Protein AF-A0A9W9KRI6-F1 (afdb_monomer_lite)

Sequence (224 aa):
MSAACIIPHVDPLADAPLRLEIAKEYDPLVLQFLVNGMREQPIAFAQSQKTVFIHPDLYTSGLPDSIQELHGLCRLHAKATQKRNTSSLRPLLCQKFADLYRQLSHAATFEELLGCSQALILIKAMIILGEDDDQTPYSEAVSYILAGIAGRLWHQAPIQLPQNLSPRHAWILAESVRRTIIMAFLLRSVYSLKTRKYSVRTPFVDALPFDVRTYLWDEGTEQT

Organism: NCBI:txid1506179

Radius of gyration: 20.34 Å; chains: 1; bounding box: 86×34×56 Å

Secondary structure (DSSP, 8-state):
-----------TTS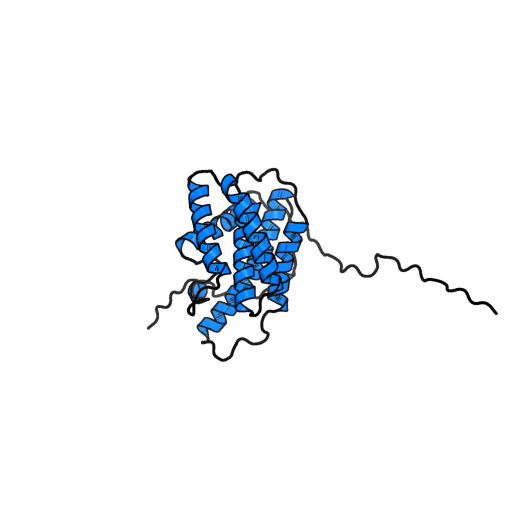-S-----EEE---HHHHHHHHHHHHHHHHHHHHHS--SS--GGGGTT---HHHHHHHHHHHHHHHHHHTT--GGGHHHHHHHHHHHHHHHHT-SSHHHHHHHHHHHHHHHHHHHTSTT-TTPPP-HHHHHHHHHHHHHHHHHS-SS--TTS-HHHHHHHHHHHHHHHHHHHHHHHHHHHHHHS-EEE-HHHHTS---S-GGGGT--S---

Structure (mmCIF, N/CA/C/O backbone):
data_AF-A0A9W9KRI6-F1
#
_entry.id   AF-A0A9W9KRI6-F1
#
loop_
_atom_site.group_PDB
_atom_site.id
_atom_site.type_symbol
_atom_site.label_atom_id
_atom_site.label_alt_id
_atom_site.label_comp_id
_atom_site.label_asym_id
_atom_site.label_entity_id
_atom_site.label_seq_id
_atom_site.pdbx_PDB_ins_code
_atom_site.Cartn_x
_atom_site.Cartn_y
_atom_site.Cartn_z
_atom_site.occupancy
_atom_site.B_iso_or_equiv
_atom_site.auth_seq_id
_atom_site.auth_comp_id
_atom_site.auth_asym_id
_atom_site.auth_atom_id
_atom_site.pdbx_PDB_model_num
ATOM 1 N N . MET A 1 1 ? 56.361 -4.811 34.466 1.00 38.88 1 MET A N 1
ATOM 2 C CA . MET A 1 1 ? 55.271 -3.836 34.253 1.00 38.88 1 MET A CA 1
ATOM 3 C C . MET A 1 1 ? 55.403 -3.237 32.863 1.00 38.88 1 MET A C 1
ATOM 5 O O . MET A 1 1 ? 56.297 -2.435 32.655 1.00 38.88 1 MET A O 1
ATOM 9 N N . SER A 1 2 ? 54.572 -3.671 31.919 1.00 33.47 2 SER A N 1
ATOM 10 C CA . SER A 1 2 ? 53.737 -2.795 31.083 1.00 33.47 2 SER A CA 1
ATOM 11 C C . SER A 1 2 ? 52.896 -3.700 30.184 1.00 33.47 2 SER A C 1
ATOM 13 O O . SER A 1 2 ? 53.431 -4.454 29.375 1.00 33.47 2 SER A O 1
ATOM 15 N N . ALA A 1 3 ? 51.590 -3.688 30.425 1.00 37.56 3 ALA A N 1
ATOM 16 C CA . ALA A 1 3 ? 50.590 -4.349 29.607 1.00 37.56 3 ALA A CA 1
ATOM 17 C C . ALA A 1 3 ? 50.227 -3.419 28.444 1.00 37.56 3 ALA A C 1
ATOM 19 O O . ALA A 1 3 ? 49.953 -2.242 28.669 1.00 37.56 3 ALA A O 1
ATOM 20 N N . ALA A 1 4 ? 50.184 -3.950 27.224 1.00 36.25 4 ALA A N 1
ATOM 21 C CA . ALA A 1 4 ? 49.578 -3.278 26.083 1.00 36.25 4 ALA A CA 1
ATOM 22 C C . ALA A 1 4 ? 48.633 -4.257 25.376 1.00 36.25 4 ALA A C 1
ATOM 24 O O . ALA A 1 4 ? 49.050 -5.185 24.692 1.00 36.25 4 ALA A O 1
ATOM 25 N N . CYS A 1 5 ? 47.354 -4.036 25.679 1.00 28.62 5 CYS A N 1
ATOM 26 C CA . CYS A 1 5 ? 46.123 -4.397 24.986 1.00 28.62 5 CYS A CA 1
ATOM 27 C C . CYS A 1 5 ? 46.272 -5.183 23.668 1.00 28.62 5 CYS A C 1
ATOM 29 O O . CYS A 1 5 ? 46.571 -4.617 22.617 1.00 28.62 5 CYS A O 1
ATOM 31 N N . ILE A 1 6 ? 45.958 -6.478 23.717 1.00 37.69 6 ILE A N 1
ATOM 32 C CA . ILE A 1 6 ? 45.565 -7.246 22.535 1.00 37.69 6 ILE A CA 1
ATOM 33 C C . ILE A 1 6 ? 44.138 -6.804 22.205 1.00 37.69 6 ILE A C 1
ATOM 35 O O . ILE A 1 6 ? 43.201 -7.142 22.925 1.00 37.69 6 ILE A O 1
ATOM 39 N N . ILE A 1 7 ? 43.973 -6.011 21.148 1.00 38.69 7 ILE A N 1
ATOM 40 C CA . ILE A 1 7 ? 42.654 -5.746 20.571 1.00 38.69 7 ILE A CA 1
ATOM 41 C C . ILE A 1 7 ? 42.237 -7.040 19.860 1.00 38.69 7 ILE A C 1
ATOM 43 O O . ILE A 1 7 ? 42.964 -7.478 18.964 1.00 38.69 7 ILE A O 1
ATOM 47 N N . PRO A 1 8 ? 41.122 -7.691 20.233 1.00 35.72 8 PRO A N 1
ATOM 48 C CA . PRO A 1 8 ? 40.647 -8.833 19.476 1.00 35.72 8 PRO A CA 1
ATOM 49 C C . PRO A 1 8 ? 40.218 -8.348 18.089 1.00 35.72 8 PRO A C 1
ATOM 51 O O . PRO A 1 8 ? 39.405 -7.433 17.957 1.00 35.72 8 PRO A O 1
ATOM 54 N N . HIS A 1 9 ? 40.791 -8.961 17.056 1.00 41.09 9 HIS A N 1
ATOM 55 C CA . HIS A 1 9 ? 40.312 -8.846 15.687 1.00 41.09 9 HIS A CA 1
ATOM 56 C C . HIS A 1 9 ? 38.921 -9.487 15.638 1.00 41.09 9 HIS A C 1
ATOM 58 O O . HIS A 1 9 ? 38.789 -10.707 15.577 1.00 41.09 9 HIS A O 1
ATOM 64 N N . VAL A 1 10 ? 37.877 -8.670 15.760 1.00 42.19 10 VAL A N 1
ATOM 65 C CA . VAL A 1 10 ? 36.498 -9.112 15.562 1.00 42.19 10 VAL A CA 1
ATOM 66 C C . VAL A 1 10 ? 36.295 -9.235 14.058 1.00 42.19 10 VAL A C 1
ATOM 68 O O . VAL A 1 10 ? 36.260 -8.229 13.350 1.00 42.19 10 VAL A O 1
ATOM 71 N N . ASP A 1 11 ? 36.199 -10.468 13.567 1.00 39.12 11 ASP A N 1
ATOM 72 C CA . ASP A 1 11 ? 35.770 -10.737 12.198 1.00 39.12 11 ASP A CA 1
ATOM 73 C C . ASP A 1 11 ? 34.395 -10.084 11.956 1.00 39.12 11 ASP A C 1
ATOM 75 O O . ASP A 1 11 ? 33.440 -10.404 12.670 1.00 39.12 11 ASP A O 1
ATOM 79 N N . PRO A 1 12 ? 34.228 -9.201 10.951 1.00 42.66 12 PRO A N 1
ATOM 80 C CA . PRO A 1 12 ? 32.967 -8.484 10.732 1.00 42.66 12 PRO A CA 1
ATOM 81 C C . PRO A 1 12 ? 31.813 -9.359 10.217 1.00 42.66 12 PRO A C 1
ATOM 83 O O . PRO A 1 12 ? 30.763 -8.833 9.857 1.00 42.66 12 PRO A O 1
ATOM 86 N N . LEU A 1 13 ? 32.004 -10.677 10.113 1.00 46.88 13 LEU A N 1
ATOM 87 C CA . LEU A 1 13 ? 31.094 -11.579 9.405 1.00 46.88 13 LEU A CA 1
ATOM 88 C C . LEU A 1 13 ? 30.284 -12.521 10.303 1.00 46.88 13 LEU A C 1
ATOM 90 O O . LEU A 1 13 ? 29.492 -13.299 9.779 1.00 46.88 13 LEU A O 1
ATOM 94 N N . ALA A 1 14 ? 30.447 -12.469 11.625 1.00 41.72 14 ALA A N 1
ATOM 95 C CA . ALA A 1 14 ? 29.880 -13.493 12.505 1.00 41.72 14 ALA A CA 1
ATOM 96 C C . ALA A 1 14 ? 28.421 -13.269 12.946 1.00 41.72 14 ALA A C 1
ATOM 98 O O . ALA A 1 14 ? 27.870 -14.162 13.579 1.00 41.72 14 ALA A O 1
ATOM 99 N N . ASP A 1 15 ? 27.779 -12.139 12.621 1.00 41.97 15 ASP A N 1
ATOM 100 C CA . ASP A 1 15 ? 26.424 -11.863 13.141 1.00 41.97 15 ASP A CA 1
ATOM 101 C C . ASP A 1 15 ? 25.498 -11.106 12.174 1.00 41.97 15 ASP A C 1
ATOM 103 O O . ASP A 1 15 ? 24.527 -10.458 12.568 1.00 41.97 15 ASP A O 1
ATOM 107 N N . ALA A 1 16 ? 25.769 -11.185 10.867 1.00 45.69 16 ALA A N 1
ATOM 108 C CA . ALA A 1 16 ? 24.748 -10.817 9.895 1.00 45.69 16 ALA A CA 1
ATOM 109 C C . ALA A 1 16 ? 23.704 -11.949 9.874 1.00 45.69 16 ALA A C 1
ATOM 111 O O . ALA A 1 16 ? 24.067 -13.076 9.523 1.00 45.69 16 ALA A O 1
ATOM 112 N N . PRO A 1 17 ? 22.426 -11.703 10.229 1.00 46.66 17 PRO A N 1
ATOM 113 C CA . PRO A 1 17 ? 21.406 -12.736 10.135 1.00 46.66 17 PRO A CA 1
ATOM 114 C C . PRO A 1 17 ? 21.415 -13.277 8.708 1.00 46.66 17 PRO A C 1
ATOM 116 O O . PRO A 1 17 ? 21.384 -12.491 7.756 1.00 46.66 17 PRO A O 1
ATOM 119 N N . LEU A 1 18 ? 21.492 -14.604 8.568 1.00 43.66 18 LEU A N 1
ATOM 120 C CA . LEU A 1 18 ? 21.424 -15.286 7.279 1.00 43.66 18 LEU A CA 1
ATOM 121 C C . LEU A 1 18 ? 20.177 -14.785 6.547 1.00 43.66 18 LEU A C 1
ATOM 123 O O . LEU A 1 18 ? 19.052 -15.200 6.838 1.00 43.66 18 LEU A O 1
ATOM 127 N N . ARG A 1 19 ? 20.368 -13.864 5.599 1.00 53.41 19 ARG A N 1
ATOM 128 C CA . ARG A 1 19 ? 19.325 -13.486 4.655 1.00 53.41 19 ARG A CA 1
ATOM 129 C C . ARG A 1 19 ? 19.152 -14.679 3.732 1.00 53.41 19 ARG A C 1
ATOM 131 O O . ARG A 1 19 ? 19.830 -14.797 2.718 1.00 53.41 19 ARG A O 1
ATOM 138 N N . LEU A 1 20 ? 18.286 -15.603 4.135 1.00 54.34 20 LEU A N 1
ATOM 139 C CA . LEU A 1 20 ? 17.818 -16.699 3.297 1.00 54.34 20 LEU A CA 1
ATOM 140 C C . LEU A 1 20 ? 17.003 -16.087 2.157 1.00 54.34 20 LEU A C 1
ATOM 142 O O . LEU A 1 20 ? 15.787 -15.928 2.244 1.00 54.34 20 LEU A O 1
ATOM 146 N N . GLU A 1 21 ? 17.704 -15.672 1.107 1.00 55.78 21 GLU A N 1
ATOM 147 C CA . GLU A 1 21 ? 17.104 -15.139 -0.102 1.00 55.78 21 GLU A CA 1
ATOM 148 C C . GLU A 1 21 ? 16.915 -16.280 -1.097 1.00 55.78 21 GLU A C 1
ATOM 150 O O . GLU A 1 21 ? 17.837 -16.681 -1.803 1.00 55.78 21 GLU A O 1
ATOM 155 N N . ILE A 1 22 ? 15.704 -16.836 -1.146 1.00 60.41 22 ILE A N 1
ATOM 156 C CA . ILE A 1 22 ? 15.357 -17.814 -2.176 1.00 60.41 22 ILE A CA 1
ATOM 157 C C . ILE A 1 22 ? 15.009 -17.028 -3.437 1.00 60.41 22 ILE A C 1
ATOM 159 O O . ILE A 1 22 ? 13.930 -16.430 -3.517 1.00 60.41 22 ILE A O 1
ATOM 163 N N . ALA A 1 23 ? 15.934 -17.012 -4.399 1.00 65.25 23 ALA A N 1
ATOM 164 C CA . ALA A 1 23 ? 15.677 -16.478 -5.726 1.00 65.25 23 ALA A CA 1
ATOM 165 C C . ALA A 1 23 ? 14.612 -17.342 -6.406 1.00 65.25 23 ALA A C 1
ATOM 167 O O . ALA A 1 23 ? 14.784 -18.548 -6.583 1.00 65.25 23 ALA A O 1
ATOM 168 N N . LYS A 1 24 ? 13.488 -16.719 -6.758 1.00 69.25 24 LYS A N 1
ATOM 169 C CA . LYS A 1 24 ? 12.409 -17.379 -7.488 1.00 69.25 24 LYS A CA 1
ATOM 170 C C . LYS A 1 24 ? 12.103 -16.615 -8.765 1.00 69.25 24 LYS A C 1
ATOM 172 O O . LYS A 1 24 ? 11.744 -15.435 -8.714 1.00 69.25 24 LYS A O 1
ATOM 177 N N . GLU A 1 25 ? 12.245 -17.312 -9.882 1.00 73.06 25 GLU A N 1
ATOM 178 C CA . GLU A 1 25 ? 11.774 -16.875 -11.191 1.00 73.06 25 GLU A CA 1
ATOM 179 C C . GLU A 1 25 ? 10.292 -17.226 -11.348 1.00 73.06 25 GLU A C 1
ATOM 181 O O . GLU A 1 25 ? 9.781 -18.163 -10.726 1.00 73.06 25 GLU A O 1
ATOM 186 N N . TYR A 1 26 ? 9.587 -16.437 -12.151 1.00 76.62 26 TYR A N 1
ATOM 187 C CA . TYR A 1 26 ? 8.168 -16.624 -12.428 1.00 76.62 26 TYR A CA 1
ATOM 188 C C . TYR A 1 26 ? 7.935 -16.603 -13.930 1.00 76.62 26 TYR A C 1
ATOM 190 O O . TYR A 1 26 ? 8.614 -15.882 -14.661 1.00 76.62 26 T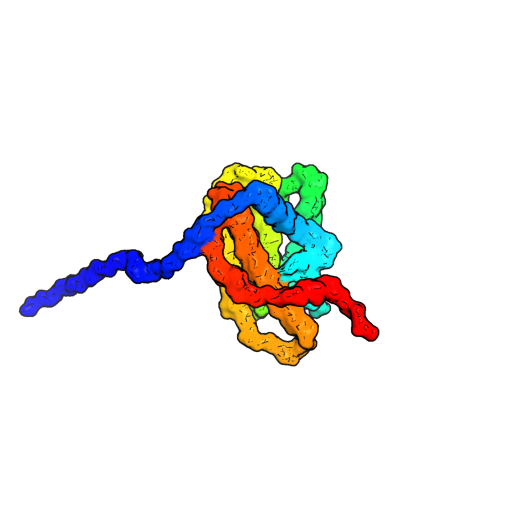YR A O 1
ATOM 198 N N . ASP A 1 27 ? 6.933 -17.366 -14.363 1.00 83.62 27 ASP A N 1
ATOM 199 C CA . ASP A 1 27 ? 6.429 -17.313 -15.729 1.00 83.62 27 ASP A CA 1
ATOM 200 C C . ASP A 1 27 ? 6.077 -15.854 -16.113 1.00 83.62 27 ASP A C 1
ATOM 202 O O . ASP A 1 27 ? 5.472 -15.139 -15.299 1.00 83.62 27 ASP A O 1
ATOM 206 N N . PRO A 1 28 ? 6.437 -15.381 -17.323 1.00 83.06 28 PRO A N 1
ATOM 207 C CA . PRO A 1 28 ? 6.126 -14.028 -17.781 1.00 83.06 28 PRO A CA 1
ATOM 208 C C . PRO A 1 28 ? 4.646 -13.637 -17.661 1.00 83.06 28 PRO A C 1
ATOM 210 O O . PRO A 1 28 ? 4.351 -12.484 -17.343 1.00 83.06 28 PRO A O 1
ATOM 213 N N . LEU A 1 29 ? 3.717 -14.577 -17.861 1.00 87.25 29 LEU A N 1
ATOM 214 C CA . LEU A 1 29 ? 2.277 -14.355 -17.711 1.00 87.25 29 LEU A CA 1
ATOM 215 C C . LEU A 1 29 ? 1.902 -14.098 -16.252 1.00 87.25 29 LEU A C 1
ATOM 217 O O . LEU A 1 29 ? 1.100 -13.210 -15.966 1.00 87.25 29 LEU A O 1
ATOM 221 N N . VAL A 1 30 ? 2.519 -14.825 -15.317 1.00 85.31 30 VAL A N 1
ATOM 222 C CA . VAL A 1 30 ? 2.324 -14.598 -13.878 1.00 85.31 30 VAL A CA 1
ATOM 223 C C . VAL A 1 30 ? 2.872 -13.230 -13.485 1.00 85.31 30 VAL A C 1
ATOM 225 O O . VAL A 1 30 ? 2.210 -12.489 -12.761 1.00 85.31 30 VAL A O 1
ATOM 228 N N . LEU A 1 31 ? 4.046 -12.846 -13.994 1.00 84.94 31 LEU A N 1
ATOM 229 C CA . LEU A 1 31 ? 4.592 -11.512 -13.751 1.00 84.94 31 LEU A CA 1
ATOM 230 C C . LEU A 1 31 ? 3.670 -10.416 -14.300 1.00 84.94 31 LEU A C 1
ATOM 232 O O . LEU A 1 31 ? 3.393 -9.446 -13.596 1.00 84.94 31 LEU A O 1
ATOM 236 N N . GLN A 1 32 ? 3.171 -10.570 -15.526 1.00 88.06 32 GLN A N 1
ATOM 237 C CA . GLN A 1 32 ? 2.250 -9.613 -16.132 1.00 88.06 32 GLN A CA 1
ATOM 238 C C . GLN A 1 32 ? 0.954 -9.492 -15.325 1.00 88.06 32 GLN A C 1
ATOM 240 O O . GLN A 1 32 ? 0.514 -8.377 -15.047 1.00 88.06 32 GLN A O 1
ATOM 245 N N . PHE A 1 33 ? 0.383 -10.619 -14.895 1.00 88.56 33 PHE A N 1
ATOM 246 C CA . PHE A 1 33 ? -0.789 -10.651 -14.025 1.00 88.56 33 PHE A CA 1
ATOM 247 C C . PHE A 1 33 ? -0.548 -9.877 -12.722 1.00 88.56 33 PHE A C 1
ATOM 249 O O . PHE A 1 33 ? -1.346 -9.014 -12.362 1.00 88.56 33 PHE A O 1
ATOM 256 N N . LEU A 1 34 ? 0.583 -10.114 -12.050 1.00 88.88 34 LEU A N 1
ATOM 257 C CA . LEU A 1 34 ? 0.927 -9.421 -10.806 1.00 88.88 34 LEU A CA 1
ATOM 258 C C . LEU A 1 34 ? 1.160 -7.918 -11.014 1.00 88.88 34 LEU A C 1
ATOM 260 O O . LEU A 1 34 ? 0.680 -7.105 -10.225 1.00 88.88 34 LEU A O 1
ATOM 264 N N . VAL A 1 35 ? 1.877 -7.529 -12.073 1.00 90.12 35 VAL A N 1
ATOM 265 C CA . VAL A 1 35 ? 2.105 -6.115 -12.412 1.00 90.12 35 VAL A CA 1
ATOM 266 C C . VAL A 1 35 ? 0.778 -5.409 -12.683 1.00 90.12 35 VAL A C 1
ATOM 268 O O . VAL A 1 35 ? 0.555 -4.318 -12.156 1.00 90.12 35 VAL A O 1
ATOM 271 N N . ASN A 1 36 ? -0.110 -6.025 -13.464 1.00 91.88 36 ASN A N 1
ATOM 272 C CA . ASN A 1 36 ? -1.420 -5.462 -13.779 1.00 91.88 36 ASN A CA 1
ATOM 273 C C . ASN A 1 36 ? -2.286 -5.338 -12.522 1.00 91.88 36 ASN A C 1
ATOM 275 O O . ASN A 1 36 ? -2.777 -4.247 -12.241 1.00 91.88 36 ASN A O 1
ATOM 279 N N . GLY A 1 37 ? -2.361 -6.387 -11.698 1.00 92.31 37 GLY A N 1
ATOM 280 C CA . GLY A 1 37 ? -3.111 -6.348 -10.442 1.00 92.31 37 GLY A CA 1
ATOM 281 C C . GLY A 1 37 ? -2.633 -5.245 -9.491 1.00 92.31 37 GLY A C 1
ATOM 282 O O . GLY A 1 37 ? -3.449 -4.591 -8.842 1.00 92.31 37 GLY A O 1
ATOM 283 N N . MET A 1 38 ? -1.324 -4.967 -9.443 1.00 93.94 38 MET A N 1
ATOM 284 C CA . MET A 1 38 ? -0.774 -3.859 -8.650 1.00 93.94 38 MET A CA 1
ATOM 285 C C . MET A 1 38 ? -1.063 -2.480 -9.259 1.00 93.94 38 MET A C 1
ATOM 287 O O . MET A 1 38 ? -1.317 -1.532 -8.514 1.00 93.94 38 MET A O 1
ATOM 291 N N . ARG A 1 39 ? -1.052 -2.352 -10.593 1.00 93.06 39 ARG A N 1
ATOM 292 C CA . ARG A 1 39 ? -1.413 -1.113 -11.312 1.00 93.06 39 ARG A CA 1
ATOM 293 C C . ARG A 1 39 ? -2.893 -0.763 -11.189 1.00 93.06 39 ARG A C 1
ATOM 295 O O . ARG A 1 39 ? -3.246 0.411 -11.249 1.00 93.06 39 ARG A O 1
ATOM 302 N N . GLU A 1 40 ? -3.750 -1.756 -10.995 1.00 94.38 40 GLU A N 1
ATOM 303 C CA . GLU A 1 40 ? -5.186 -1.553 -10.812 1.00 94.38 40 GLU A CA 1
ATOM 304 C C . GLU A 1 40 ? -5.531 -0.976 -9.433 1.00 94.38 40 GLU A C 1
ATOM 306 O O . GLU A 1 40 ? -6.520 -0.257 -9.318 1.00 94.38 40 GLU A O 1
ATOM 311 N N . GLN A 1 41 ? -4.715 -1.202 -8.394 1.00 96.25 41 GLN A N 1
ATOM 312 C CA . GLN A 1 41 ? -5.059 -0.780 -7.025 1.00 96.25 41 GLN A CA 1
ATOM 313 C C . GLN A 1 41 ? -5.269 0.738 -6.872 1.00 96.25 41 GLN A C 1
ATOM 315 O O . GLN A 1 41 ? -6.281 1.130 -6.287 1.00 96.25 41 GLN A O 1
ATOM 320 N N . PRO A 1 42 ? -4.399 1.624 -7.405 1.00 96.12 42 PRO A N 1
ATOM 321 C CA . PRO A 1 42 ? -4.654 3.063 -7.372 1.00 96.12 42 PRO A CA 1
ATOM 322 C C . PRO A 1 42 ? -5.922 3.464 -8.138 1.00 96.12 42 PRO A C 1
ATOM 324 O O . PRO A 1 42 ? -6.613 4.397 -7.735 1.00 96.12 42 PRO A O 1
ATOM 327 N N . ILE A 1 43 ? -6.249 2.765 -9.230 1.00 95.50 43 ILE A N 1
ATOM 328 C CA . ILE A 1 43 ? -7.440 3.043 -10.046 1.00 95.50 43 ILE A CA 1
ATOM 329 C C . ILE A 1 43 ? -8.705 2.624 -9.291 1.00 95.50 43 ILE A C 1
ATOM 331 O O . ILE A 1 43 ? -9.643 3.414 -9.196 1.00 95.50 43 ILE A O 1
ATOM 335 N N . ALA A 1 44 ? -8.708 1.426 -8.703 1.00 95.31 44 ALA A N 1
ATOM 336 C CA . ALA A 1 44 ? -9.794 0.937 -7.861 1.00 95.31 44 ALA A CA 1
ATOM 337 C C . ALA A 1 44 ? -10.044 1.898 -6.691 1.00 95.31 44 ALA A C 1
ATOM 339 O O . ALA A 1 44 ? -11.167 2.364 -6.494 1.00 95.31 44 ALA A O 1
ATOM 340 N N . PHE A 1 45 ? -8.977 2.313 -5.999 1.00 96.06 45 PHE A N 1
ATOM 341 C CA . PHE A 1 45 ? -9.093 3.257 -4.892 1.00 96.06 45 PHE A CA 1
ATOM 342 C C . PHE A 1 45 ? -9.675 4.608 -5.328 1.00 96.06 45 PHE A C 1
ATOM 344 O O . PHE A 1 45 ? -10.520 5.175 -4.638 1.00 96.06 45 PHE A O 1
ATOM 351 N N . ALA A 1 46 ? -9.279 5.116 -6.500 1.00 95.81 46 ALA A N 1
ATOM 352 C CA . ALA A 1 46 ? -9.825 6.355 -7.050 1.00 95.81 46 ALA A CA 1
ATOM 353 C C . ALA A 1 46 ? -11.348 6.299 -7.265 1.00 95.81 46 ALA A C 1
ATOM 355 O O . ALA A 1 46 ? -12.017 7.325 -7.126 1.00 95.81 46 ALA A O 1
ATOM 356 N N . GLN A 1 47 ? -11.878 5.128 -7.625 1.00 93.88 47 GLN A N 1
ATOM 357 C CA . GLN A 1 47 ? -13.281 4.929 -7.991 1.00 93.88 47 GLN A CA 1
ATOM 358 C C . GLN A 1 47 ? -14.173 4.644 -6.784 1.00 93.88 47 GLN A C 1
ATOM 360 O O . GLN A 1 47 ? -15.253 5.219 -6.688 1.00 93.88 47 GLN A O 1
ATOM 365 N N . SER A 1 48 ? -13.730 3.775 -5.875 1.00 91.44 48 SER A N 1
ATOM 366 C CA . SER A 1 48 ? -14.581 3.217 -4.817 1.00 91.44 48 SER A CA 1
ATOM 367 C C . SER A 1 48 ? -14.050 3.432 -3.402 1.00 91.44 48 SER A C 1
ATOM 369 O O . SER A 1 48 ? -14.685 2.979 -2.456 1.00 91.44 48 SER A O 1
ATOM 371 N N . GLN A 1 49 ? -12.882 4.069 -3.237 1.00 91.25 49 GLN A N 1
ATOM 372 C CA . GLN A 1 49 ? -12.160 4.137 -1.954 1.00 91.25 49 GLN A CA 1
ATOM 373 C C . GLN A 1 49 ? -11.916 2.752 -1.321 1.00 91.25 49 GLN A C 1
ATOM 375 O O . GLN A 1 49 ? -11.647 2.637 -0.127 1.00 91.25 49 GLN A O 1
ATOM 380 N N . LYS A 1 50 ? -11.964 1.692 -2.136 1.00 92.75 50 LYS A N 1
ATOM 381 C CA . LYS A 1 50 ? -11.737 0.307 -1.734 1.00 92.75 50 LYS A CA 1
ATOM 382 C C . LYS A 1 50 ? -10.617 -0.295 -2.574 1.00 92.75 50 LYS A C 1
ATOM 384 O O . LYS A 1 50 ? -10.540 -0.087 -3.784 1.00 92.75 50 LYS A O 1
ATOM 389 N N . THR A 1 51 ? -9.758 -1.069 -1.925 1.00 94.88 51 THR A N 1
ATOM 390 C CA . THR A 1 51 ? -8.763 -1.930 -2.577 1.00 94.88 51 THR A CA 1
ATOM 391 C C . THR A 1 51 ? -8.785 -3.315 -1.939 1.00 94.88 51 THR A C 1
ATOM 393 O O . THR A 1 51 ? -9.578 -3.598 -1.037 1.00 94.88 51 THR A O 1
ATOM 396 N N . VAL A 1 52 ? -7.869 -4.190 -2.357 1.00 92.75 52 VAL A N 1
ATOM 397 C CA . VAL A 1 52 ? -7.679 -5.487 -1.691 1.00 92.75 52 VAL A CA 1
ATOM 398 C C . VAL A 1 52 ? -7.098 -5.369 -0.277 1.00 92.75 52 VAL A C 1
ATOM 400 O O . VAL A 1 52 ? -7.002 -6.391 0.393 1.00 92.75 52 VAL A O 1
ATOM 403 N N . PHE A 1 53 ? -6.692 -4.172 0.169 1.00 94.88 53 PHE A N 1
ATOM 404 C CA . PHE A 1 53 ? -6.063 -3.929 1.477 1.00 94.88 53 PHE A CA 1
ATOM 405 C C . PHE A 1 53 ? -6.519 -2.645 2.193 1.00 94.88 53 PHE A C 1
ATOM 407 O O . PHE A 1 53 ? -6.078 -2.388 3.312 1.00 94.88 53 PHE A O 1
ATOM 414 N N . ILE A 1 54 ? -7.401 -1.858 1.572 1.00 94.94 54 ILE A N 1
ATOM 415 C CA . ILE A 1 54 ? -8.067 -0.688 2.153 1.00 94.94 54 ILE A CA 1
ATOM 416 C C . ILE A 1 54 ? -9.573 -0.941 2.081 1.00 94.94 54 ILE A C 1
ATOM 418 O O . ILE A 1 54 ? -10.120 -1.082 0.984 1.00 94.94 54 ILE A O 1
ATOM 422 N N . HIS A 1 55 ? -10.226 -1.028 3.239 1.00 93.25 55 HIS A N 1
ATOM 423 C CA . HIS A 1 55 ? -11.669 -1.242 3.345 1.00 93.25 55 HIS A CA 1
ATOM 424 C C . HIS A 1 55 ? -12.395 0.095 3.580 1.00 93.25 55 HIS A C 1
ATOM 426 O O . HIS A 1 55 ? -11.921 0.876 4.406 1.00 93.25 55 HIS A O 1
ATOM 432 N N . PRO A 1 56 ? -13.545 0.368 2.934 1.00 89.12 56 PRO A N 1
ATOM 433 C CA . PRO A 1 56 ? -14.283 1.622 3.129 1.00 89.12 56 PRO A CA 1
ATOM 434 C C . PRO A 1 56 ? -14.745 1.808 4.583 1.00 89.12 56 PRO A C 1
ATOM 436 O O . PRO A 1 56 ? -14.588 2.885 5.152 1.00 89.12 56 PRO A O 1
ATOM 439 N N . ASP A 1 57 ? -15.208 0.733 5.227 1.00 89.75 57 ASP A N 1
ATOM 440 C CA . ASP A 1 57 ? -15.655 0.772 6.629 1.00 89.75 57 ASP A CA 1
ATOM 441 C C . ASP A 1 57 ? -14.498 0.876 7.650 1.00 89.75 57 ASP A C 1
ATOM 443 O O . ASP A 1 57 ? -14.740 0.899 8.854 1.00 89.75 57 ASP A O 1
ATOM 447 N N . LEU A 1 58 ? -13.229 0.912 7.216 1.00 88.38 58 LEU A N 1
ATOM 448 C CA . LEU A 1 58 ? -12.095 1.075 8.137 1.00 88.38 58 LEU A CA 1
ATOM 449 C C . LEU A 1 58 ? -12.096 2.463 8.797 1.00 88.38 58 LEU A C 1
ATOM 451 O O . LEU A 1 58 ? -11.649 2.608 9.931 1.00 88.38 58 LEU A O 1
ATOM 455 N N . TYR A 1 59 ? -12.608 3.472 8.088 1.00 82.31 59 TYR A N 1
ATOM 456 C CA . TYR A 1 59 ? -12.536 4.881 8.472 1.00 82.31 59 TYR A CA 1
ATOM 457 C C . TYR A 1 59 ? -13.925 5.520 8.602 1.00 82.31 59 TYR A C 1
ATOM 459 O O . TYR A 1 59 ? -14.154 6.642 8.151 1.00 82.31 59 TYR A O 1
ATOM 467 N N . THR A 1 60 ? -14.867 4.808 9.228 1.00 74.31 60 THR A N 1
ATOM 468 C CA . THR A 1 60 ? -16.253 5.274 9.438 1.00 74.31 60 THR A CA 1
ATOM 469 C C . THR A 1 60 ? -16.344 6.550 10.276 1.00 74.31 60 THR A C 1
ATOM 471 O O . THR A 1 60 ? -17.251 7.353 10.071 1.00 74.31 60 THR A O 1
ATOM 474 N N . SER A 1 61 ? -15.384 6.784 11.173 1.00 72.25 61 SER A N 1
ATOM 475 C CA . SER A 1 61 ? -15.258 8.015 11.968 1.00 72.25 61 SER A CA 1
ATOM 476 C C . SER A 1 61 ? -14.591 9.181 11.223 1.00 72.25 61 SER A C 1
ATOM 478 O O . SER A 1 61 ? -14.462 10.264 11.790 1.00 72.25 61 SER A O 1
ATOM 480 N N . GLY A 1 62 ? -14.159 8.970 9.976 1.00 75.44 62 GLY A N 1
ATOM 481 C CA . GLY A 1 62 ? -13.437 9.939 9.152 1.00 75.44 62 GLY A CA 1
ATOM 482 C C . GLY A 1 62 ? -12.116 9.378 8.624 1.00 75.44 62 GLY A C 1
ATOM 483 O O . GLY A 1 62 ? -11.377 8.709 9.347 1.00 75.44 62 GLY A O 1
ATOM 484 N N . LEU A 1 63 ? -11.813 9.657 7.352 1.00 77.06 63 LEU A N 1
ATOM 485 C CA . LEU A 1 63 ? -10.556 9.252 6.716 1.00 77.06 63 LEU A CA 1
ATOM 486 C C . LEU A 1 63 ? -9.378 10.039 7.314 1.00 77.06 63 LEU A C 1
ATOM 488 O O . LEU A 1 63 ? -9.466 11.267 7.364 1.00 77.06 63 LEU A O 1
ATOM 492 N N . PRO A 1 64 ? -8.254 9.385 7.662 1.00 84.62 64 PRO A N 1
ATOM 493 C CA . PRO A 1 64 ? -7.007 10.077 7.963 1.00 84.62 64 PRO A CA 1
ATOM 494 C C . PRO A 1 64 ? -6.582 10.970 6.795 1.00 84.62 64 PRO A C 1
ATOM 496 O O . PRO A 1 64 ? -6.773 10.595 5.634 1.00 84.62 64 PRO A O 1
ATOM 499 N N . ASP A 1 65 ? -5.941 12.102 7.086 1.00 86.44 65 ASP A N 1
ATOM 500 C CA . ASP A 1 65 ? -5.490 13.064 6.067 1.00 86.44 65 ASP A CA 1
ATOM 501 C C . ASP A 1 65 ? -4.651 12.395 4.967 1.00 86.44 65 ASP A C 1
ATOM 503 O O . ASP A 1 65 ? -4.844 12.650 3.778 1.00 86.44 65 ASP A O 1
ATOM 507 N N . SER A 1 66 ? -3.791 11.443 5.346 1.00 88.69 66 SER A N 1
ATOM 508 C CA . SER A 1 66 ? -2.974 10.660 4.413 1.00 88.69 66 SER A CA 1
ATOM 509 C C . SER A 1 66 ? -3.803 9.875 3.391 1.00 88.69 66 SER A C 1
ATOM 511 O O . SER A 1 66 ? -3.417 9.785 2.225 1.00 88.69 66 SER A O 1
ATOM 513 N N . ILE A 1 67 ? -4.961 9.345 3.793 1.00 92.88 67 ILE A N 1
ATOM 514 C CA . ILE A 1 67 ? -5.880 8.594 2.930 1.00 92.88 67 ILE A CA 1
ATOM 515 C C . ILE A 1 67 ? -6.735 9.541 2.077 1.00 92.88 67 ILE A C 1
ATOM 517 O O . ILE A 1 67 ? -6.994 9.248 0.906 1.00 92.88 67 ILE A O 1
ATOM 521 N N . GLN A 1 68 ? -7.126 10.700 2.614 1.00 90.31 68 GLN A N 1
ATOM 522 C CA . GLN A 1 68 ? -7.847 11.722 1.848 1.00 90.31 68 GLN A CA 1
ATOM 523 C C . GLN A 1 68 ? -6.983 12.287 0.711 1.00 90.31 68 GLN A C 1
ATOM 525 O O . GLN A 1 68 ? -7.407 12.310 -0.448 1.00 90.31 68 GLN A O 1
ATOM 530 N N . GLU A 1 69 ? -5.746 12.689 1.017 1.00 90.75 69 GLU A N 1
ATOM 531 C CA . GLU A 1 69 ? -4.791 13.183 0.019 1.00 90.75 69 GLU A CA 1
ATOM 532 C C . GLU A 1 69 ? -4.478 12.113 -1.034 1.00 90.75 69 GLU A C 1
ATOM 534 O O . GLU A 1 69 ? -4.448 12.397 -2.238 1.00 90.75 69 GLU A O 1
ATOM 539 N N . LEU A 1 70 ? -4.301 10.865 -0.590 1.00 94.88 70 LEU A N 1
ATOM 540 C CA . LEU A 1 70 ? -4.098 9.717 -1.466 1.00 94.88 70 LEU A CA 1
ATOM 541 C C . LEU A 1 70 ? -5.244 9.552 -2.466 1.00 94.88 70 LEU A C 1
ATOM 543 O O . LEU A 1 70 ? -4.979 9.324 -3.647 1.00 94.88 70 LEU A O 1
ATOM 547 N N . HIS A 1 71 ? -6.503 9.689 -2.037 1.00 94.69 71 HIS A N 1
ATOM 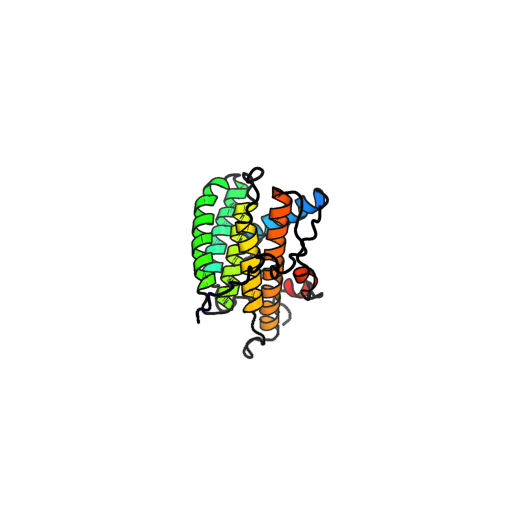548 C CA . HIS A 1 71 ? -7.656 9.552 -2.933 1.00 94.69 71 HIS A CA 1
ATOM 549 C C . HIS A 1 71 ? -7.594 10.563 -4.084 1.00 94.69 71 HIS A C 1
ATOM 551 O O . HIS A 1 71 ? -7.791 10.200 -5.248 1.00 94.69 71 HIS A O 1
ATOM 557 N N . GLY A 1 72 ? -7.223 11.812 -3.788 1.00 94.44 72 GLY A N 1
ATOM 558 C CA . GLY A 1 72 ? -6.988 12.848 -4.796 1.00 94.44 72 GLY A CA 1
ATOM 559 C C . GLY A 1 72 ? -5.880 12.478 -5.789 1.00 94.44 72 GLY A C 1
ATOM 560 O O . GLY A 1 72 ? -6.080 12.579 -7.005 1.00 94.44 72 GLY A O 1
ATOM 561 N N . LEU A 1 73 ? -4.739 11.987 -5.294 1.00 95.69 73 LEU A N 1
ATOM 562 C CA . LEU A 1 73 ? -3.617 11.541 -6.131 1.00 95.69 73 LEU A CA 1
ATOM 563 C C . LEU A 1 73 ? -3.995 10.352 -7.019 1.00 95.69 73 LEU A C 1
ATOM 565 O O . LEU A 1 73 ? -3.694 10.359 -8.212 1.00 95.69 73 LEU A O 1
ATOM 569 N N . CYS A 1 74 ? -4.709 9.368 -6.476 1.00 96.56 74 CYS A N 1
ATOM 570 C CA . CYS A 1 74 ? -5.209 8.216 -7.219 1.00 96.56 74 CYS A CA 1
ATOM 571 C C . CYS A 1 74 ? -6.168 8.637 -8.345 1.00 96.56 74 CYS A C 1
ATOM 573 O O . CYS A 1 74 ? -6.070 8.126 -9.461 1.00 96.56 74 CYS A O 1
ATOM 575 N N . ARG A 1 75 ? -7.044 9.625 -8.112 1.00 95.75 75 ARG A N 1
ATOM 576 C CA . ARG A 1 75 ? -7.919 10.185 -9.161 1.00 95.75 75 ARG A CA 1
ATOM 577 C C . ARG A 1 75 ? -7.141 10.908 -10.255 1.00 95.75 75 ARG A C 1
ATOM 579 O O . ARG A 1 75 ? -7.493 10.783 -11.430 1.00 95.75 75 ARG A O 1
ATOM 586 N N . LEU A 1 76 ? -6.108 11.670 -9.895 1.00 94.50 76 LEU A N 1
ATOM 587 C CA . LEU A 1 76 ? -5.221 12.308 -10.873 1.00 94.50 76 LEU A CA 1
ATOM 588 C C . LEU A 1 76 ? -4.476 11.256 -11.699 1.00 94.50 76 LEU A C 1
ATOM 590 O O . LEU A 1 76 ? -4.454 11.357 -12.924 1.00 94.50 76 LEU A O 1
ATOM 594 N N . HIS A 1 77 ? -3.945 10.223 -11.045 1.00 93.94 77 HIS A N 1
ATOM 595 C CA . HIS A 1 77 ? -3.266 9.112 -11.700 1.00 93.94 77 HIS A CA 1
ATOM 596 C C . HIS A 1 77 ? -4.187 8.371 -12.671 1.00 93.94 77 HIS A C 1
ATOM 598 O O . HIS A 1 77 ? -3.840 8.244 -13.839 1.00 93.94 77 HIS A O 1
ATOM 604 N N . ALA A 1 78 ? -5.395 7.986 -12.249 1.00 93.19 78 ALA A N 1
ATOM 605 C CA . ALA A 1 78 ? -6.362 7.311 -13.116 1.00 93.19 78 ALA A CA 1
ATOM 606 C C . ALA A 1 78 ? -6.675 8.124 -14.389 1.00 93.19 78 ALA A C 1
ATOM 608 O O . ALA A 1 78 ? -6.706 7.575 -15.491 1.00 93.19 78 ALA A O 1
ATOM 609 N N . LYS A 1 79 ? -6.834 9.450 -14.262 1.00 92.12 79 LYS A N 1
ATOM 610 C CA . LYS A 1 79 ? -7.021 10.353 -15.413 1.00 92.12 79 LYS A CA 1
ATOM 611 C C . LYS A 1 79 ? -5.775 10.447 -16.299 1.00 92.12 79 LYS A C 1
ATOM 613 O O . LYS A 1 79 ? -5.904 10.531 -17.518 1.00 92.12 79 LYS A O 1
ATOM 618 N N . ALA A 1 80 ? -4.583 10.476 -15.708 1.00 89.00 80 ALA A N 1
ATOM 619 C CA . ALA A 1 80 ? -3.326 10.547 -16.448 1.00 89.00 80 ALA A CA 1
ATOM 620 C C . ALA A 1 80 ? -3.045 9.255 -17.228 1.00 89.00 80 ALA A C 1
ATOM 622 O O . ALA A 1 80 ? -2.633 9.340 -18.382 1.00 89.00 80 ALA A O 1
ATOM 623 N N . THR A 1 81 ? -3.346 8.089 -16.650 1.00 86.94 81 THR A N 1
ATOM 624 C CA . THR A 1 81 ? -3.247 6.780 -17.314 1.00 86.94 81 THR A CA 1
ATOM 625 C C . THR A 1 81 ? -4.186 6.701 -18.518 1.00 86.94 81 THR A C 1
ATOM 627 O O . THR A 1 81 ? -3.760 6.330 -19.606 1.00 86.94 81 THR A O 1
ATOM 630 N N . GLN A 1 82 ? -5.435 7.171 -18.391 1.00 85.38 82 GLN A N 1
ATOM 631 C CA . GLN A 1 82 ? -6.367 7.258 -19.529 1.00 85.38 82 GLN A CA 1
ATOM 632 C C . GLN A 1 82 ? -5.840 8.139 -20.674 1.00 85.38 82 GLN A C 1
ATOM 634 O O . GLN A 1 82 ? -6.112 7.872 -21.841 1.00 85.38 82 GLN A O 1
ATOM 639 N N . LYS A 1 83 ? -5.084 9.191 -20.343 1.00 83.44 83 LYS A N 1
ATOM 640 C CA . LYS A 1 83 ? -4.496 10.133 -21.307 1.00 83.44 83 LYS A CA 1
ATOM 641 C C . LYS A 1 83 ? -3.071 9.769 -21.744 1.00 83.44 83 LYS A C 1
ATOM 643 O O . LYS A 1 83 ? -2.489 10.543 -22.499 1.00 83.44 83 LYS A O 1
ATOM 648 N N . ARG A 1 84 ? -2.503 8.650 -21.267 1.00 79.62 84 ARG A N 1
ATOM 649 C CA . ARG A 1 84 ? -1.094 8.247 -21.471 1.00 79.62 84 ARG A CA 1
ATOM 650 C C . ARG A 1 84 ? -0.086 9.362 -21.146 1.00 79.62 84 ARG A C 1
ATOM 652 O O . ARG A 1 84 ? 0.861 9.598 -21.887 1.00 79.62 84 ARG A O 1
ATOM 659 N N . ASN A 1 85 ? -0.319 10.092 -20.052 1.00 77.12 85 ASN A N 1
ATOM 660 C CA . ASN A 1 85 ? 0.532 11.206 -19.607 1.00 77.12 85 ASN A CA 1
ATOM 661 C C . ASN A 1 85 ? 0.919 11.070 -18.123 1.00 77.12 85 ASN A C 1
ATOM 663 O O . ASN A 1 85 ? 0.785 12.003 -17.325 1.00 77.12 85 ASN A O 1
ATOM 667 N N . THR A 1 86 ? 1.347 9.872 -17.721 1.00 72.56 86 THR A N 1
ATOM 668 C CA . THR A 1 86 ? 1.691 9.561 -16.324 1.00 72.56 86 THR A CA 1
ATOM 669 C C . THR A 1 86 ? 3.000 10.204 -15.865 1.00 72.56 86 THR A C 1
ATOM 671 O O . THR A 1 86 ? 3.148 10.478 -14.673 1.00 72.56 86 THR A O 1
ATOM 674 N N . SER A 1 87 ? 3.922 10.499 -16.788 1.00 71.00 87 SER A N 1
ATOM 675 C CA . SER A 1 87 ? 5.221 11.130 -16.503 1.00 71.00 87 SER A CA 1
ATOM 676 C C . SER A 1 87 ? 5.087 12.476 -15.784 1.00 71.00 87 SER A C 1
ATOM 678 O O . SER A 1 87 ? 5.847 12.762 -14.857 1.00 71.00 87 SER A O 1
ATOM 680 N N . SER A 1 88 ? 4.065 13.261 -16.134 1.00 81.88 88 SER A N 1
ATOM 681 C CA . SER A 1 88 ? 3.792 14.574 -15.535 1.00 81.88 88 SER A CA 1
ATOM 682 C C . SER A 1 88 ? 3.500 14.536 -14.027 1.00 81.88 88 SER A C 1
ATOM 684 O O . SER A 1 88 ? 3.749 15.517 -13.327 1.00 81.88 88 SER A O 1
ATOM 686 N N . LEU A 1 89 ? 3.015 13.406 -13.498 1.00 89.81 89 LEU A N 1
ATOM 687 C CA . LEU A 1 89 ? 2.656 13.263 -12.082 1.00 89.81 89 LEU A CA 1
ATOM 688 C C . LEU A 1 89 ? 3.813 12.795 -11.198 1.00 89.81 89 LEU A C 1
ATOM 690 O O . LEU A 1 89 ? 3.734 12.912 -9.975 1.00 89.81 89 LEU A O 1
ATOM 694 N N . ARG A 1 90 ? 4.893 12.269 -11.784 1.00 90.00 90 ARG A N 1
ATOM 695 C CA . ARG A 1 90 ? 5.984 11.645 -11.023 1.00 90.00 90 ARG A CA 1
ATOM 696 C C . ARG A 1 90 ? 6.628 12.586 -9.992 1.00 90.00 90 ARG A C 1
ATOM 698 O O . ARG A 1 90 ? 6.797 12.136 -8.860 1.00 90.00 90 ARG A O 1
ATOM 705 N N . PRO A 1 91 ? 6.939 13.866 -10.292 1.00 92.25 91 PRO A N 1
ATOM 706 C CA . PRO A 1 91 ? 7.516 14.776 -9.297 1.00 92.25 91 PRO A CA 1
ATOM 707 C C . PRO A 1 91 ? 6.599 14.987 -8.086 1.00 92.25 91 PRO A C 1
ATOM 709 O O . PRO A 1 91 ? 7.057 14.912 -6.947 1.00 92.25 91 PRO A O 1
ATOM 712 N N . LEU A 1 92 ? 5.296 15.160 -8.334 1.00 94.19 92 LEU A N 1
ATOM 713 C CA . LEU A 1 92 ? 4.284 15.322 -7.289 1.00 94.19 92 LEU A CA 1
ATOM 714 C C . LEU A 1 92 ? 4.182 14.070 -6.409 1.00 94.19 92 LEU A C 1
ATOM 716 O O . LEU A 1 92 ? 4.163 14.172 -5.184 1.00 94.19 92 LEU A O 1
ATOM 720 N N . LEU A 1 93 ? 4.158 12.885 -7.026 1.00 95.00 93 LEU A N 1
ATOM 721 C CA . LEU A 1 93 ? 4.121 11.610 -6.307 1.00 95.00 93 LEU A CA 1
ATOM 722 C C . LEU A 1 93 ? 5.376 11.407 -5.450 1.00 95.00 93 LEU A C 1
ATOM 724 O O . LEU A 1 93 ? 5.263 10.994 -4.300 1.00 95.00 93 LEU A O 1
ATOM 728 N N . CYS A 1 94 ? 6.564 11.722 -5.973 1.00 94.69 94 CYS A N 1
ATOM 729 C CA . CYS A 1 94 ? 7.817 11.631 -5.223 1.00 94.69 94 CYS A CA 1
ATOM 730 C C . CYS A 1 94 ? 7.844 12.583 -4.021 1.00 94.69 94 CYS A C 1
ATOM 732 O O . CYS A 1 94 ? 8.258 12.174 -2.936 1.00 94.69 94 CYS A O 1
ATOM 734 N N . GLN A 1 95 ? 7.385 13.825 -4.198 1.00 95.81 95 GLN A N 1
ATOM 735 C CA . GLN A 1 95 ? 7.276 14.793 -3.107 1.00 95.81 95 GLN A CA 1
ATOM 736 C C . GLN A 1 95 ? 6.333 14.275 -2.016 1.00 95.81 95 GLN A C 1
ATOM 738 O O . GLN A 1 95 ? 6.730 14.159 -0.859 1.00 95.81 95 GLN A O 1
ATOM 743 N N . LYS A 1 96 ? 5.117 13.870 -2.398 1.00 96.31 96 LYS A N 1
ATOM 744 C CA . LYS A 1 96 ? 4.120 13.360 -1.450 1.00 96.31 96 LYS A CA 1
ATOM 745 C C . LYS A 1 96 ? 4.556 12.074 -0.761 1.00 96.31 96 LYS A C 1
ATOM 747 O O . LYS A 1 96 ? 4.309 11.909 0.429 1.00 96.31 96 LYS A O 1
ATOM 752 N N . PHE A 1 97 ? 5.268 11.199 -1.466 1.00 96.31 97 PHE A N 1
ATOM 753 C CA . PHE A 1 97 ? 5.891 10.027 -0.862 1.00 96.31 97 PHE A CA 1
ATOM 754 C C . PHE A 1 97 ? 6.864 10.418 0.256 1.00 96.31 97 PHE A C 1
ATOM 756 O O . PHE A 1 97 ? 6.812 9.836 1.334 1.00 96.31 97 PHE A O 1
ATOM 763 N N . ALA A 1 98 ? 7.747 11.392 0.018 1.00 95.88 98 ALA A N 1
ATOM 764 C CA . ALA A 1 98 ? 8.725 11.826 1.014 1.00 95.88 98 ALA A CA 1
ATOM 765 C C . ALA A 1 98 ? 8.053 12.428 2.258 1.00 95.88 98 ALA A C 1
ATOM 767 O O . ALA A 1 98 ? 8.462 12.120 3.378 1.00 95.88 98 ALA A O 1
ATOM 768 N N . ASP A 1 99 ? 7.007 13.233 2.070 1.00 95.12 99 ASP A N 1
ATOM 769 C CA . ASP A 1 99 ? 6.258 13.844 3.169 1.00 95.12 99 ASP A CA 1
ATOM 770 C C . ASP A 1 99 ? 5.538 12.785 4.016 1.00 95.12 99 ASP A C 1
ATOM 772 O O . ASP A 1 99 ? 5.732 12.730 5.232 1.00 95.12 99 ASP A O 1
ATOM 776 N N . LEU A 1 100 ? 4.802 11.868 3.379 1.00 94.94 100 LEU A N 1
ATOM 777 C CA . LEU A 1 100 ? 4.121 10.763 4.064 1.00 94.94 100 LEU A CA 1
ATOM 778 C C . LEU A 1 100 ? 5.101 9.804 4.747 1.00 94.94 100 LEU A C 1
ATOM 780 O O . LEU A 1 100 ? 4.804 9.257 5.805 1.00 94.94 100 LEU A O 1
ATOM 784 N N . TYR A 1 101 ? 6.288 9.596 4.176 1.00 95.00 101 TYR A N 1
ATOM 785 C CA . TYR A 1 101 ? 7.297 8.723 4.774 1.00 95.00 101 TYR A CA 1
ATOM 786 C C . TYR A 1 101 ? 7.894 9.329 6.051 1.00 95.00 101 TYR A C 1
ATOM 788 O O . TYR A 1 101 ? 8.168 8.612 7.018 1.00 95.00 101 TYR A O 1
ATOM 796 N N . ARG A 1 102 ? 8.038 10.662 6.100 1.00 93.75 102 ARG A N 1
ATOM 797 C CA . ARG A 1 102 ? 8.362 11.372 7.346 1.00 93.75 102 ARG A CA 1
ATOM 798 C C . ARG A 1 102 ? 7.222 11.242 8.353 1.00 93.75 102 ARG A C 1
ATOM 800 O O . ARG A 1 102 ? 7.487 10.884 9.495 1.00 93.75 102 ARG A O 1
ATOM 807 N N . GLN A 1 103 ? 5.974 11.452 7.929 1.00 92.38 103 GLN A N 1
ATOM 808 C CA . GLN A 1 103 ? 4.800 11.306 8.800 1.00 92.38 103 GLN A CA 1
ATOM 809 C C . GLN A 1 103 ? 4.688 9.899 9.397 1.00 92.38 103 GLN A C 1
ATOM 811 O O . GLN A 1 103 ? 4.493 9.773 10.598 1.00 92.38 103 GLN A O 1
ATOM 816 N N . LEU A 1 104 ? 4.925 8.844 8.610 1.00 93.44 104 LEU A N 1
ATOM 817 C CA . LEU A 1 104 ? 4.947 7.456 9.088 1.00 93.44 104 LEU A CA 1
ATOM 818 C C . LEU A 1 104 ? 5.895 7.266 10.285 1.00 93.44 104 LEU A C 1
ATOM 820 O O . LEU A 1 104 ? 5.592 6.525 11.221 1.00 93.44 104 LEU A O 1
ATOM 824 N N . SER A 1 105 ? 7.048 7.940 10.266 1.00 90.19 105 SER A N 1
ATOM 825 C CA . SER A 1 105 ? 8.042 7.857 11.343 1.00 90.19 105 SER A CA 1
ATOM 826 C C . SER A 1 105 ? 7.560 8.507 12.645 1.00 90.19 105 SER A C 1
ATOM 828 O O . SER A 1 105 ? 8.013 8.103 13.715 1.00 90.19 105 SER A O 1
ATOM 830 N N . HIS A 1 106 ? 6.622 9.452 12.549 1.00 90.44 106 HIS A N 1
ATOM 831 C CA . HIS A 1 106 ? 6.065 10.242 13.648 1.00 90.44 106 HIS A CA 1
ATOM 832 C C . HIS A 1 106 ? 4.577 9.966 13.915 1.00 90.44 106 HIS A C 1
ATOM 834 O O . HIS A 1 106 ? 3.954 10.741 14.636 1.00 90.44 106 HIS A O 1
ATOM 840 N N . ALA A 1 107 ? 4.008 8.897 13.347 1.00 91.31 107 ALA A N 1
ATOM 841 C CA . ALA A 1 107 ? 2.608 8.538 13.552 1.00 91.31 107 ALA A CA 1
ATOM 842 C C . ALA A 1 107 ? 2.306 8.406 15.055 1.00 91.31 107 ALA A C 1
ATOM 844 O O . ALA A 1 107 ? 2.984 7.652 15.761 1.00 91.31 107 ALA A O 1
ATOM 845 N N . ALA A 1 108 ? 1.317 9.161 15.535 1.00 88.25 108 ALA A N 1
ATOM 846 C CA . ALA A 1 108 ? 0.939 9.217 16.943 1.00 88.25 108 ALA A CA 1
ATOM 847 C C . ALA A 1 108 ? -0.018 8.079 17.314 1.00 88.25 108 ALA A C 1
ATOM 849 O O . ALA A 1 108 ? -0.023 7.617 18.455 1.00 88.25 108 ALA A O 1
ATOM 850 N N . THR A 1 109 ? -0.806 7.614 16.344 1.00 89.56 109 THR A N 1
ATOM 851 C CA . THR A 1 109 ? -1.765 6.515 16.504 1.00 89.56 109 THR A CA 1
ATOM 852 C C . THR A 1 109 ? -1.467 5.361 15.551 1.00 89.56 109 THR A C 1
ATOM 854 O O . THR A 1 109 ? -0.763 5.502 14.544 1.00 89.56 109 THR A O 1
ATOM 857 N N . PHE A 1 110 ? -2.008 4.183 15.865 1.00 90.25 110 PHE A N 1
ATOM 858 C CA . PHE A 1 110 ? -1.870 3.023 14.991 1.00 90.25 110 PHE A CA 1
ATOM 859 C C . PHE A 1 110 ? -2.677 3.194 13.694 1.00 90.25 110 PHE A C 1
ATOM 861 O O . PHE A 1 110 ? -2.244 2.767 12.626 1.00 90.25 110 PHE A O 1
ATOM 868 N N . GLU A 1 111 ? -3.815 3.876 13.760 1.00 89.31 111 GLU A N 1
ATOM 869 C CA . GLU A 1 111 ? -4.652 4.229 12.618 1.00 89.31 111 GLU A CA 1
ATOM 870 C C . GLU A 1 111 ? -3.916 5.161 11.647 1.00 89.31 111 GLU A C 1
ATOM 872 O O . GLU A 1 111 ? -3.954 4.936 10.435 1.00 89.31 111 GLU A O 1
ATOM 877 N N . GLU A 1 112 ? -3.185 6.158 12.161 1.00 90.50 112 GLU A N 1
ATOM 878 C CA . GLU A 1 112 ? -2.302 7.013 11.357 1.00 90.50 112 GLU A CA 1
ATOM 879 C C . GLU A 1 112 ? -1.168 6.212 10.715 1.00 90.50 112 GLU A C 1
ATOM 881 O O . GLU A 1 112 ? -0.878 6.397 9.529 1.00 90.50 112 GLU A O 1
ATOM 886 N N . LEU A 1 113 ? -0.542 5.299 11.468 1.00 94.38 113 LEU A N 1
ATOM 887 C CA . LEU A 1 113 ? 0.504 4.414 10.955 1.00 94.38 113 LEU A CA 1
ATOM 888 C C . LEU A 1 113 ? -0.026 3.547 9.803 1.00 94.38 113 LEU A C 1
ATOM 890 O O . LEU A 1 113 ? 0.625 3.442 8.758 1.00 94.38 113 LEU A O 1
ATOM 894 N N . LEU A 1 114 ? -1.205 2.944 9.978 1.00 95.12 114 LEU A N 1
ATOM 895 C CA . LEU A 1 114 ? -1.871 2.134 8.962 1.00 95.12 114 LEU A CA 1
ATOM 896 C C . LEU A 1 114 ? -2.217 2.970 7.730 1.00 95.12 114 LEU A C 1
ATOM 898 O O . LEU A 1 114 ? -1.839 2.588 6.622 1.00 95.12 114 LEU A O 1
ATOM 902 N N . GLY A 1 115 ? -2.844 4.131 7.922 1.00 94.75 115 GLY A N 1
ATOM 903 C CA . GLY A 1 115 ? -3.230 5.019 6.829 1.00 94.75 115 GLY A CA 1
ATOM 904 C C . GLY A 1 115 ? -2.027 5.506 6.018 1.00 94.75 115 GLY A C 1
ATOM 905 O O . GLY A 1 115 ? -2.002 5.395 4.790 1.00 94.75 115 GLY A O 1
ATOM 906 N N . CYS A 1 116 ? -0.962 5.951 6.694 1.00 95.81 116 CYS A N 1
ATOM 907 C CA . CYS A 1 116 ? 0.284 6.347 6.033 1.00 95.81 116 CYS A CA 1
ATOM 908 C C . CYS A 1 116 ? 0.911 5.181 5.263 1.00 95.81 116 CYS A C 1
ATOM 910 O O . CYS A 1 116 ? 1.356 5.356 4.129 1.00 95.81 116 CYS A O 1
ATOM 912 N N . SER A 1 117 ? 0.926 3.982 5.848 1.00 97.12 117 SER A N 1
ATOM 913 C CA . SER A 1 117 ? 1.473 2.788 5.197 1.00 97.12 117 SER A CA 1
ATOM 914 C C . SER A 1 117 ? 0.708 2.440 3.921 1.00 97.12 117 SER A C 1
ATOM 916 O O . SER A 1 117 ? 1.322 2.216 2.877 1.00 97.12 117 SER A O 1
ATOM 918 N N . GLN A 1 118 ? -0.625 2.452 3.977 1.00 97.44 118 GLN A N 1
ATOM 919 C CA . GLN A 1 118 ? -1.489 2.200 2.825 1.00 97.44 118 GLN A CA 1
ATOM 920 C C . GLN A 1 118 ? -1.264 3.236 1.712 1.00 97.44 118 GLN A C 1
ATOM 922 O O . GLN A 1 118 ? -1.086 2.865 0.547 1.00 97.44 118 GLN A O 1
ATOM 927 N N . ALA A 1 119 ? -1.185 4.521 2.075 1.00 97.06 119 ALA A N 1
ATOM 928 C CA . ALA A 1 119 ? -0.904 5.609 1.143 1.00 97.06 119 ALA A CA 1
ATOM 929 C C . ALA A 1 119 ? 0.461 5.470 0.465 1.00 97.06 119 ALA A C 1
ATOM 931 O O . ALA A 1 119 ? 0.568 5.565 -0.761 1.00 97.06 119 ALA A O 1
ATOM 932 N N . LEU A 1 120 ? 1.503 5.174 1.241 1.00 97.56 120 LEU A N 1
ATOM 933 C CA . LEU A 1 120 ? 2.854 4.973 0.727 1.00 97.56 120 LEU A CA 1
ATOM 934 C C . LEU A 1 120 ? 2.928 3.801 -0.253 1.00 97.56 120 LEU A C 1
ATOM 936 O O . LEU A 1 120 ? 3.592 3.928 -1.280 1.00 97.56 120 LEU A O 1
ATOM 940 N N . ILE A 1 121 ? 2.240 2.687 0.019 1.00 97.81 121 ILE A N 1
ATOM 941 C CA . ILE A 1 121 ? 2.215 1.519 -0.876 1.00 97.81 121 ILE A CA 1
ATOM 942 C C . ILE A 1 121 ? 1.564 1.878 -2.216 1.00 97.81 121 ILE A C 1
ATOM 944 O O . ILE A 1 121 ? 2.153 1.600 -3.263 1.00 97.81 121 ILE A O 1
ATOM 948 N N . LEU A 1 122 ? 0.401 2.543 -2.213 1.00 97.69 122 LEU A N 1
ATOM 949 C CA . LEU A 1 122 ? -0.261 2.962 -3.457 1.00 97.69 122 LEU A CA 1
ATOM 950 C C . LEU A 1 122 ? 0.568 3.989 -4.236 1.00 97.69 122 LEU A C 1
ATOM 952 O O . LEU A 1 122 ? 0.736 3.843 -5.447 1.00 97.69 122 LEU A O 1
ATOM 956 N N . ILE A 1 123 ? 1.143 4.991 -3.565 1.00 97.00 123 ILE A N 1
ATOM 957 C CA . ILE A 1 123 ? 2.018 5.974 -4.221 1.00 97.00 123 ILE A CA 1
ATOM 958 C C . ILE A 1 123 ? 3.243 5.289 -4.821 1.00 97.00 123 ILE A C 1
ATOM 960 O O . ILE A 1 123 ? 3.617 5.573 -5.960 1.00 97.00 123 ILE A O 1
ATOM 964 N N . LYS A 1 124 ? 3.851 4.345 -4.100 1.00 95.62 124 LYS A N 1
ATOM 965 C CA . LYS A 1 124 ? 5.007 3.613 -4.612 1.00 95.62 124 LYS A CA 1
ATOM 966 C C . LYS A 1 124 ? 4.645 2.754 -5.818 1.00 95.62 124 LYS A C 1
ATOM 968 O O . LYS A 1 124 ? 5.425 2.742 -6.766 1.00 95.62 124 LYS A O 1
ATOM 973 N N . ALA A 1 125 ? 3.472 2.117 -5.825 1.00 95.44 125 ALA A N 1
ATOM 974 C CA . ALA A 1 125 ? 2.967 1.385 -6.985 1.00 95.44 125 ALA A CA 1
ATOM 975 C C . ALA A 1 125 ? 2.822 2.302 -8.211 1.00 95.44 125 ALA A C 1
ATOM 977 O O . ALA A 1 125 ? 3.320 1.958 -9.280 1.00 95.44 125 ALA A O 1
ATOM 978 N N . MET A 1 126 ? 2.242 3.498 -8.044 1.00 94.50 126 MET A N 1
ATOM 979 C CA . MET A 1 126 ? 2.125 4.490 -9.124 1.00 94.50 126 MET A CA 1
ATOM 980 C C . MET A 1 126 ? 3.491 4.939 -9.671 1.00 94.50 126 MET A C 1
ATOM 982 O O . MET A 1 126 ? 3.623 5.149 -10.874 1.00 94.50 126 MET A O 1
ATOM 986 N N . ILE A 1 127 ? 4.510 5.073 -8.812 1.00 92.50 127 ILE A N 1
ATOM 987 C CA . ILE A 1 127 ? 5.862 5.496 -9.217 1.00 92.50 127 ILE A CA 1
ATOM 988 C C . ILE A 1 127 ? 6.601 4.381 -9.968 1.00 92.50 127 ILE A C 1
ATOM 990 O O . ILE A 1 127 ? 7.095 4.618 -11.066 1.00 92.50 127 ILE A O 1
ATOM 994 N N . ILE A 1 128 ? 6.711 3.183 -9.381 1.00 91.50 128 ILE A N 1
ATOM 995 C CA . ILE A 1 128 ? 7.620 2.131 -9.883 1.00 91.50 128 ILE A CA 1
ATOM 996 C C . ILE A 1 128 ? 6.997 1.266 -10.986 1.00 91.50 128 ILE A C 1
ATOM 998 O O . ILE A 1 128 ? 7.702 0.558 -11.706 1.00 91.50 128 ILE A O 1
ATOM 1002 N N . LEU A 1 129 ? 5.666 1.285 -11.112 1.00 89.31 129 LEU A N 1
ATOM 1003 C CA . LEU A 1 129 ? 4.944 0.544 -12.146 1.00 89.31 129 LEU A CA 1
ATOM 1004 C C . LEU A 1 129 ? 4.449 1.445 -13.284 1.00 89.31 129 LEU A C 1
ATOM 1006 O O . LEU A 1 129 ? 3.758 0.939 -14.167 1.00 89.31 129 LEU A O 1
ATOM 1010 N N . GLY A 1 130 ? 4.813 2.731 -13.308 1.00 81.50 130 GLY A N 1
ATOM 1011 C CA . GLY A 1 130 ? 4.495 3.639 -14.414 1.00 81.50 130 GLY A CA 1
ATOM 1012 C C . GLY A 1 130 ? 4.991 3.130 -15.777 1.00 81.50 130 GLY A C 1
ATOM 1013 O O . GLY A 1 130 ? 5.917 2.316 -15.848 1.00 81.50 130 GLY A O 1
ATOM 1014 N N . GLU A 1 131 ? 4.343 3.586 -16.851 1.00 67.25 131 GLU A N 1
ATOM 1015 C CA . GLU A 1 131 ? 4.562 3.108 -18.230 1.00 67.25 131 GLU A CA 1
ATOM 1016 C C . GLU A 1 131 ? 5.964 3.440 -18.775 1.00 67.25 131 GLU A C 1
ATOM 1018 O O . GLU A 1 131 ? 6.494 2.688 -19.584 1.00 67.25 131 GLU A O 1
ATOM 1023 N N . ASP A 1 132 ? 6.611 4.493 -18.266 1.00 62.12 132 ASP A N 1
ATOM 1024 C CA . ASP A 1 132 ? 7.916 4.963 -18.758 1.00 62.12 132 ASP A CA 1
ATOM 1025 C C . ASP A 1 132 ? 9.134 4.266 -18.109 1.00 62.12 132 ASP A C 1
ATOM 1027 O O . ASP A 1 132 ? 10.277 4.588 -18.423 1.00 62.12 132 ASP A O 1
ATOM 1031 N N . ASP A 1 133 ? 8.922 3.342 -17.162 1.00 59.19 133 ASP A N 1
ATOM 1032 C CA . ASP A 1 133 ? 9.967 2.909 -16.212 1.00 59.19 133 ASP A CA 1
ATOM 1033 C C . ASP A 1 133 ? 10.588 1.534 -16.522 1.00 59.19 133 ASP A C 1
ATOM 1035 O O . ASP A 1 133 ? 11.279 0.968 -15.676 1.00 59.19 133 ASP A O 1
ATOM 1039 N N . ASP A 1 134 ? 10.354 0.957 -17.706 1.00 61.72 134 ASP A N 1
ATOM 1040 C CA . ASP A 1 134 ? 10.845 -0.392 -18.053 1.00 61.72 134 ASP A CA 1
ATOM 1041 C C . ASP A 1 134 ? 12.383 -0.498 -18.141 1.00 61.72 134 ASP A C 1
ATOM 1043 O O . ASP A 1 134 ? 12.915 -1.605 -18.222 1.00 61.72 134 ASP A O 1
ATOM 1047 N N . GLN A 1 135 ? 13.107 0.625 -18.050 1.00 64.06 135 GLN A N 1
ATOM 1048 C CA . GLN A 1 135 ? 14.576 0.672 -18.032 1.00 64.06 135 GLN A CA 1
ATOM 1049 C C . GLN A 1 135 ? 15.192 1.177 -16.717 1.00 64.06 135 GLN A C 1
ATOM 1051 O O . GLN A 1 135 ? 16.413 1.318 -16.631 1.00 64.06 135 GLN A O 1
ATOM 1056 N N . THR A 1 136 ? 14.396 1.448 -15.679 1.00 73.44 136 THR A N 1
ATOM 1057 C CA . THR A 1 136 ? 14.956 1.930 -14.410 1.00 73.44 136 THR A CA 1
ATOM 1058 C C . THR A 1 136 ? 15.685 0.793 -13.689 1.00 73.44 136 THR A C 1
ATOM 1060 O O . THR A 1 136 ? 15.081 -0.255 -13.433 1.00 73.44 136 THR A O 1
ATOM 1063 N N . PRO A 1 137 ? 16.977 0.964 -13.339 1.00 84.00 137 PRO A N 1
ATOM 1064 C CA . PRO A 1 137 ? 17.731 -0.072 -12.651 1.00 84.00 137 PRO A CA 1
ATOM 1065 C C . PRO A 1 137 ? 17.117 -0.363 -11.281 1.00 84.00 137 PRO A C 1
ATOM 1067 O O . PRO A 1 137 ? 16.552 0.511 -10.616 1.00 84.00 137 PRO A O 1
ATOM 1070 N N . TYR A 1 138 ? 17.253 -1.613 -10.843 1.00 86.38 138 TYR A N 1
ATOM 1071 C CA . TYR A 1 138 ? 16.806 -2.011 -9.517 1.00 86.38 138 TYR A CA 1
ATOM 1072 C C . TYR A 1 138 ? 17.522 -1.194 -8.428 1.00 86.38 138 TYR A C 1
ATOM 1074 O O . TYR A 1 138 ? 18.742 -1.038 -8.439 1.00 86.38 138 TYR A O 1
ATOM 1082 N N . SER A 1 139 ? 16.752 -0.713 -7.455 1.00 90.38 139 SER A N 1
ATOM 1083 C CA . SER A 1 139 ? 17.233 0.028 -6.296 1.00 90.38 139 SER A CA 1
ATOM 1084 C C . SER A 1 139 ? 16.914 -0.735 -5.016 1.00 90.38 139 SER A C 1
ATOM 1086 O O . SER A 1 139 ? 15.745 -0.913 -4.658 1.00 90.38 139 SER A O 1
ATOM 1088 N N . GLU A 1 140 ? 17.953 -1.121 -4.271 1.00 90.12 140 GLU A N 1
ATOM 1089 C CA . GLU A 1 140 ? 17.775 -1.740 -2.951 1.00 90.12 140 GLU A CA 1
ATOM 1090 C C . GLU A 1 140 ? 17.020 -0.822 -1.981 1.00 90.12 140 GLU A C 1
ATOM 1092 O O . GLU A 1 140 ? 16.254 -1.298 -1.149 1.00 90.12 140 GLU A O 1
ATOM 1097 N N . ALA A 1 141 ? 17.146 0.501 -2.124 1.00 92.06 141 ALA A N 1
ATOM 1098 C CA . ALA A 1 141 ? 16.417 1.449 -1.287 1.00 92.06 141 ALA A CA 1
ATOM 1099 C C . ALA A 1 141 ? 14.892 1.282 -1.414 1.00 92.06 141 ALA A C 1
ATOM 1101 O O . ALA A 1 141 ? 14.185 1.345 -0.412 1.00 92.06 141 ALA A O 1
ATOM 1102 N N . VAL A 1 142 ? 14.368 1.011 -2.616 1.00 92.00 142 VAL A N 1
ATOM 1103 C CA . VAL A 1 142 ? 12.927 0.757 -2.819 1.00 92.00 142 VAL A CA 1
ATOM 1104 C C . VAL A 1 142 ? 12.493 -0.510 -2.083 1.00 92.00 142 VAL A C 1
ATOM 1106 O O . VAL A 1 142 ? 11.472 -0.507 -1.396 1.00 92.00 142 VAL A O 1
ATOM 1109 N N . SER A 1 143 ? 13.295 -1.569 -2.188 1.00 91.19 143 SER A N 1
ATOM 1110 C CA . SER A 1 143 ? 13.081 -2.843 -1.497 1.00 91.19 143 SER A CA 1
ATOM 1111 C C . SER A 1 143 ? 13.094 -2.673 0.025 1.00 91.19 143 SER A C 1
ATOM 1113 O O . SER A 1 143 ? 12.174 -3.144 0.698 1.00 91.19 143 SER A O 1
ATOM 1115 N N . TYR A 1 144 ? 14.069 -1.934 0.563 1.00 93.06 144 TYR A N 1
ATOM 1116 C CA . TYR A 1 144 ? 14.165 -1.639 1.992 1.00 93.06 144 TYR A CA 1
ATOM 1117 C C . TYR A 1 144 ? 13.013 -0.798 2.506 1.00 93.06 144 TYR A C 1
ATOM 1119 O O . TYR A 1 144 ? 12.494 -1.088 3.578 1.00 93.06 144 TYR A O 1
ATOM 1127 N N . ILE A 1 145 ? 12.577 0.204 1.747 1.00 94.75 145 ILE A N 1
ATOM 1128 C CA . ILE A 1 145 ? 11.447 1.039 2.146 1.00 94.75 145 ILE A CA 1
ATOM 1129 C C . ILE A 1 145 ? 10.166 0.201 2.252 1.00 94.75 145 ILE A C 1
ATOM 1131 O O . ILE A 1 145 ? 9.471 0.281 3.260 1.00 94.75 145 ILE A O 1
ATOM 1135 N N . LEU A 1 146 ? 9.865 -0.640 1.257 1.00 94.81 146 LEU A N 1
ATOM 1136 C CA . LEU A 1 146 ? 8.662 -1.482 1.278 1.00 94.81 146 LEU A CA 1
ATOM 1137 C C . LEU A 1 146 ? 8.695 -2.514 2.413 1.00 94.81 146 LEU A C 1
ATOM 1139 O O . LEU A 1 146 ? 7.706 -2.677 3.127 1.00 94.81 146 LEU A O 1
ATOM 1143 N N . ALA A 1 147 ? 9.842 -3.162 2.626 1.00 93.00 147 ALA A N 1
ATOM 1144 C CA . ALA A 1 147 ? 10.027 -4.068 3.757 1.00 93.00 147 ALA A CA 1
ATOM 1145 C C . ALA A 1 147 ? 9.953 -3.332 5.107 1.00 93.00 147 ALA A C 1
ATOM 1147 O O . ALA A 1 147 ? 9.397 -3.863 6.062 1.00 93.00 147 ALA A O 1
ATOM 1148 N N . GLY A 1 148 ? 10.471 -2.104 5.183 1.00 94.00 148 GLY A N 1
ATOM 1149 C CA . GLY A 1 148 ? 10.435 -1.260 6.374 1.00 94.00 148 GLY A CA 1
ATOM 1150 C C . GLY A 1 148 ? 9.019 -0.830 6.748 1.00 94.00 148 GLY A C 1
ATOM 1151 O O . GLY A 1 148 ? 8.658 -0.913 7.918 1.00 94.00 148 GLY A O 1
ATOM 1152 N N . ILE A 1 149 ? 8.190 -0.452 5.768 1.00 95.69 149 ILE A N 1
ATOM 1153 C CA . ILE A 1 149 ? 6.764 -0.146 5.982 1.00 95.69 149 ILE A CA 1
ATOM 1154 C C . ILE A 1 149 ? 6.050 -1.364 6.585 1.00 95.69 149 ILE A C 1
ATOM 1156 O O . ILE A 1 149 ? 5.423 -1.256 7.639 1.00 95.69 149 ILE A O 1
ATOM 1160 N N . ALA A 1 150 ? 6.205 -2.538 5.962 1.00 93.81 150 ALA A N 1
ATOM 1161 C CA . ALA A 1 150 ? 5.622 -3.786 6.454 1.00 93.81 150 ALA A CA 1
ATOM 1162 C C . ALA A 1 150 ? 6.130 -4.157 7.856 1.00 93.81 150 ALA A C 1
ATOM 1164 O O . ALA A 1 150 ? 5.351 -4.533 8.730 1.00 93.81 150 ALA A O 1
ATOM 1165 N N . GLY A 1 151 ? 7.438 -4.012 8.080 1.00 92.75 151 GLY A N 1
ATOM 1166 C CA . GLY A 1 151 ? 8.082 -4.269 9.359 1.00 92.75 151 GLY A CA 1
ATOM 1167 C C . GLY A 1 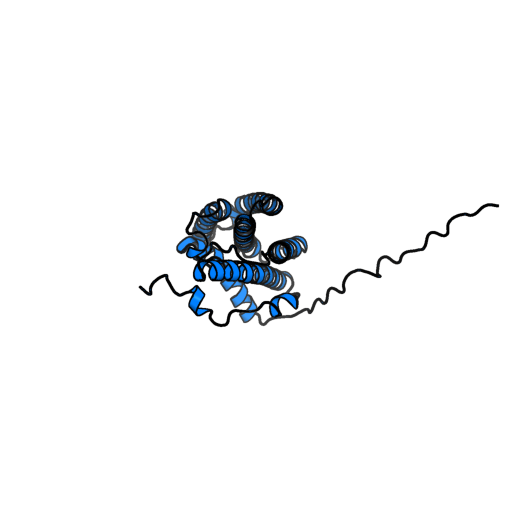151 ? 7.528 -3.378 10.464 1.00 92.75 151 GLY A C 1
ATOM 1168 O O . GLY A 1 151 ? 7.192 -3.887 11.527 1.00 92.75 151 GLY A O 1
ATOM 1169 N N . ARG A 1 152 ? 7.374 -2.071 10.231 1.00 93.50 152 ARG A N 1
ATOM 1170 C CA . ARG A 1 152 ? 6.806 -1.161 11.239 1.00 93.50 152 ARG A CA 1
ATOM 1171 C C . ARG A 1 152 ? 5.367 -1.522 11.583 1.00 93.50 152 ARG A C 1
ATOM 1173 O O . ARG A 1 152 ? 5.060 -1.615 12.766 1.00 93.50 152 ARG A O 1
ATOM 1180 N N . LEU A 1 153 ? 4.528 -1.799 10.582 1.00 93.19 153 LEU A N 1
ATOM 1181 C CA . LEU A 1 153 ? 3.156 -2.257 10.821 1.00 93.19 153 LEU A CA 1
ATOM 1182 C C . LEU A 1 153 ? 3.114 -3.522 11.668 1.00 93.19 153 LEU A C 1
ATOM 1184 O O . LEU A 1 153 ? 2.330 -3.591 12.604 1.00 93.19 153 LEU A O 1
ATOM 1188 N N . TRP A 1 154 ? 3.965 -4.499 11.363 1.00 91.50 154 TRP A N 1
ATOM 1189 C CA . TRP A 1 154 ? 4.047 -5.735 12.132 1.00 91.50 154 TRP A CA 1
ATOM 1190 C C . TRP A 1 154 ? 4.474 -5.491 13.585 1.00 91.50 154 TRP A C 1
ATOM 1192 O O . TRP A 1 154 ? 3.814 -5.961 14.504 1.00 91.50 154 TRP A O 1
ATOM 1202 N N . HIS A 1 155 ? 5.556 -4.738 13.803 1.00 90.81 155 HIS A N 1
ATOM 1203 C CA . HIS A 1 155 ? 6.103 -4.515 15.147 1.00 90.81 155 HIS A CA 1
ATOM 1204 C C . HIS A 1 155 ? 5.211 -3.634 16.024 1.00 90.81 155 HIS A C 1
ATOM 1206 O O . HIS A 1 155 ? 5.241 -3.766 17.243 1.00 90.81 155 HIS A O 1
ATOM 1212 N N . GLN A 1 156 ? 4.458 -2.715 15.418 1.00 91.00 156 GLN A N 1
ATOM 1213 C CA . GLN A 1 156 ? 3.573 -1.794 16.132 1.00 91.00 156 GLN A CA 1
ATOM 1214 C C . GLN A 1 156 ? 2.112 -2.256 16.121 1.00 91.00 156 GLN A C 1
ATOM 1216 O O . GLN A 1 156 ? 1.263 -1.558 16.673 1.00 91.00 156 GLN A O 1
ATOM 1221 N N . ALA A 1 157 ? 1.811 -3.407 15.507 1.00 88.19 157 ALA A N 1
ATOM 1222 C CA . ALA A 1 157 ? 0.475 -3.979 15.535 1.00 88.19 157 ALA A CA 1
ATOM 1223 C C . ALA A 1 157 ? 0.047 -4.201 16.993 1.00 88.19 157 ALA A C 1
ATOM 1225 O O . ALA A 1 157 ? 0.802 -4.790 17.775 1.00 88.19 157 ALA A O 1
ATOM 1226 N N . PRO A 1 158 ? -1.151 -3.737 17.383 1.00 83.06 158 PRO A N 1
ATOM 1227 C CA . PRO A 1 158 ? -1.613 -3.900 18.746 1.00 83.06 158 PRO A CA 1
ATOM 1228 C C . PRO A 1 158 ? -1.773 -5.391 19.066 1.00 83.06 158 PRO A C 1
ATOM 1230 O O . PRO A 1 158 ? -2.408 -6.135 18.320 1.00 83.06 158 PRO A O 1
ATOM 1233 N N . ILE A 1 159 ? -1.213 -5.821 20.201 1.00 79.94 159 ILE A N 1
ATOM 1234 C CA . ILE A 1 159 ? -1.330 -7.208 20.690 1.00 79.94 159 ILE A CA 1
ATOM 1235 C C . ILE A 1 159 ? -2.800 -7.547 20.981 1.00 79.94 159 ILE A C 1
ATOM 1237 O O . ILE A 1 159 ? -3.238 -8.681 20.796 1.00 79.94 159 ILE A O 1
ATOM 1241 N N . GLN A 1 160 ? -3.564 -6.551 21.432 1.00 75.00 160 GLN A N 1
ATOM 1242 C CA . GLN A 1 160 ? -5.000 -6.634 21.666 1.00 75.00 160 GLN A CA 1
ATOM 1243 C C . GLN A 1 160 ? 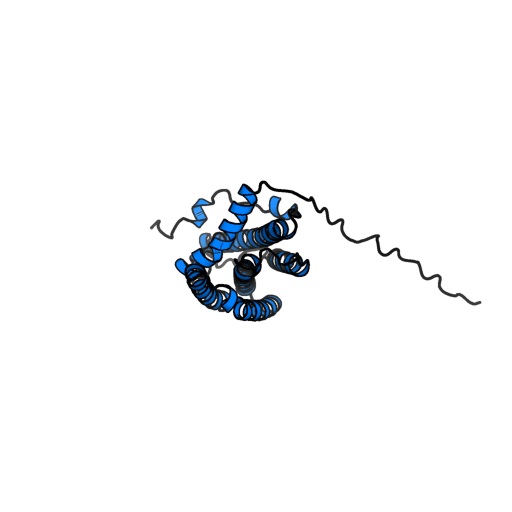-5.678 -5.452 20.984 1.00 75.00 160 GLN A C 1
ATOM 1245 O O . GLN A 1 160 ? -5.243 -4.312 21.139 1.00 75.00 160 GLN A O 1
ATOM 1250 N N . LEU A 1 161 ? -6.744 -5.723 20.235 1.00 80.44 161 LEU A N 1
ATOM 1251 C CA . LEU A 1 161 ? -7.538 -4.670 19.611 1.00 80.44 161 LEU A CA 1
ATOM 1252 C C . LEU A 1 161 ? -8.290 -3.859 20.681 1.00 80.44 161 LEU A C 1
ATOM 1254 O O . LEU A 1 161 ? -8.638 -4.414 21.729 1.00 80.44 161 LEU A O 1
ATOM 1258 N N . PRO A 1 162 ? -8.570 -2.568 20.428 1.00 80.25 162 PRO A N 1
ATOM 1259 C CA . PRO A 1 162 ? -9.339 -1.749 21.354 1.00 80.25 162 PRO A CA 1
ATOM 1260 C C . PRO A 1 162 ? -10.696 -2.390 21.691 1.00 80.25 162 PRO A C 1
ATOM 1262 O O . PRO A 1 162 ? -11.462 -2.763 20.803 1.00 80.25 162 PRO A O 1
ATOM 1265 N N . GLN A 1 163 ? -11.001 -2.509 22.988 1.00 77.75 163 GLN A N 1
ATOM 1266 C CA . GLN A 1 163 ? -12.209 -3.192 23.484 1.00 77.75 163 GLN A CA 1
ATOM 1267 C C . GLN A 1 163 ? -13.517 -2.473 23.121 1.00 77.75 163 GLN A C 1
ATOM 1269 O O . GLN A 1 163 ? -14.592 -3.059 23.202 1.00 77.75 163 GLN A O 1
ATOM 1274 N N . ASN A 1 164 ? -13.434 -1.202 22.731 1.00 85.44 164 ASN A N 1
ATOM 1275 C CA . ASN A 1 164 ? -14.567 -0.392 22.293 1.00 85.44 164 ASN A CA 1
ATOM 1276 C C . ASN A 1 164 ? -14.960 -0.637 20.826 1.00 85.44 164 ASN A C 1
ATOM 1278 O O . ASN A 1 164 ? -15.979 -0.106 20.384 1.00 85.44 164 ASN A O 1
ATOM 1282 N N . LEU A 1 165 ? -14.183 -1.408 20.058 1.00 85.50 165 LEU A N 1
ATOM 1283 C CA . LEU A 1 165 ? -14.540 -1.746 18.684 1.00 85.50 165 LEU A CA 1
ATOM 1284 C C . LEU A 1 165 ? -15.600 -2.849 18.655 1.00 85.50 165 LEU A C 1
ATOM 1286 O O . LEU A 1 165 ? -15.475 -3.880 19.312 1.00 85.50 165 LEU A O 1
ATOM 1290 N N . SER A 1 166 ? -16.614 -2.673 17.805 1.00 89.88 166 SER A N 1
ATOM 1291 C CA . SER A 1 166 ? -17.506 -3.783 17.449 1.00 89.88 166 SER A CA 1
ATOM 1292 C C . SER A 1 166 ? -16.701 -4.950 16.842 1.00 89.88 166 SER A C 1
ATOM 1294 O O . SER A 1 166 ? -15.699 -4.692 16.164 1.00 89.88 166 SER A O 1
ATOM 1296 N N . PRO A 1 167 ? -17.151 -6.213 16.976 1.00 89.44 167 PRO A N 1
ATOM 1297 C CA . PRO A 1 167 ? -16.452 -7.367 16.404 1.00 89.44 167 PRO A CA 1
ATOM 1298 C C . PRO A 1 167 ? -16.136 -7.225 14.906 1.00 89.44 167 PRO A C 1
ATOM 1300 O O . PRO A 1 167 ? -15.043 -7.580 14.470 1.00 89.44 167 PRO A O 1
ATOM 1303 N N . ARG A 1 168 ? -17.059 -6.641 14.125 1.00 87.50 168 ARG A N 1
ATOM 1304 C CA . ARG A 1 168 ? -16.861 -6.370 12.691 1.00 87.50 168 ARG A CA 1
ATOM 1305 C C . ARG A 1 168 ? -15.747 -5.350 12.450 1.00 87.50 168 ARG A C 1
ATOM 1307 O O . ARG A 1 168 ? -14.853 -5.617 11.657 1.00 87.50 168 ARG A O 1
ATOM 1314 N N . HIS A 1 169 ? -15.761 -4.214 13.149 1.00 88.88 169 HIS A N 1
ATOM 1315 C CA . HIS A 1 169 ? -14.717 -3.190 12.993 1.00 88.88 169 HIS A CA 1
ATOM 1316 C C . HIS A 1 169 ? -13.342 -3.700 13.443 1.00 88.88 169 HIS A C 1
ATOM 1318 O O . HIS A 1 169 ? -12.346 -3.460 12.765 1.00 88.88 169 HIS A O 1
ATOM 1324 N N . ALA A 1 170 ? -13.290 -4.455 14.544 1.00 89.62 170 ALA A N 1
ATOM 1325 C CA . ALA A 1 170 ? -12.077 -5.118 15.012 1.00 89.62 170 ALA A CA 1
ATOM 1326 C C . ALA A 1 170 ? -11.503 -6.071 13.946 1.00 89.62 170 ALA A C 1
ATOM 1328 O O . ALA A 1 170 ? -10.308 -6.020 13.645 1.00 89.62 170 ALA A O 1
ATOM 1329 N N . TRP A 1 171 ? -12.357 -6.892 13.323 1.00 89.50 171 TRP A N 1
ATOM 1330 C CA . TRP A 1 171 ? -11.948 -7.775 12.229 1.00 89.50 171 TRP A CA 1
ATOM 1331 C C . TRP A 1 171 ? -11.453 -6.986 11.008 1.00 89.50 171 TRP A C 1
ATOM 1333 O O . TRP A 1 171 ? -10.355 -7.261 10.534 1.00 89.50 171 TRP A O 1
ATOM 1343 N N . ILE A 1 172 ? -12.185 -5.961 10.552 1.00 91.38 172 ILE A N 1
ATOM 1344 C CA . ILE A 1 172 ? -11.794 -5.119 9.402 1.00 91.38 172 ILE A CA 1
ATOM 1345 C C . ILE A 1 172 ? -10.438 -4.451 9.636 1.00 91.38 172 ILE A C 1
ATOM 1347 O O . ILE A 1 172 ? -9.606 -4.425 8.726 1.00 91.38 172 ILE A O 1
ATOM 1351 N N . LEU A 1 173 ? -10.188 -3.936 10.842 1.00 91.75 173 LEU A N 1
ATOM 1352 C CA . LEU A 1 173 ? -8.909 -3.327 11.199 1.00 91.75 173 LEU A CA 1
ATOM 1353 C C . LEU A 1 173 ? -7.769 -4.350 11.115 1.00 91.75 173 LEU A C 1
ATOM 1355 O O . LEU A 1 173 ? -6.792 -4.120 10.402 1.00 91.75 173 LEU A O 1
ATOM 1359 N N . ALA A 1 174 ? -7.907 -5.503 11.774 1.00 90.44 174 ALA A N 1
ATOM 1360 C CA . ALA A 1 174 ? -6.888 -6.555 11.751 1.00 90.44 174 ALA A CA 1
ATOM 1361 C C . ALA A 1 174 ? -6.626 -7.092 10.332 1.00 90.44 174 ALA A C 1
ATOM 1363 O O . ALA A 1 174 ? -5.478 -7.307 9.932 1.00 90.44 174 ALA A O 1
ATOM 1364 N N . GLU A 1 175 ? -7.689 -7.272 9.553 1.00 91.38 175 GLU A N 1
ATOM 1365 C CA . GLU A 1 175 ? -7.644 -7.724 8.167 1.00 91.38 175 GLU A CA 1
ATOM 1366 C C . GLU A 1 175 ? -6.941 -6.701 7.265 1.00 91.38 175 GLU A C 1
ATOM 1368 O O . GLU A 1 175 ? -6.062 -7.064 6.479 1.00 91.38 175 GLU A O 1
ATOM 1373 N N . SER A 1 176 ? -7.247 -5.412 7.439 1.00 93.94 176 SER A N 1
ATOM 1374 C CA . SER A 1 176 ? -6.604 -4.311 6.713 1.00 93.94 176 SER A CA 1
ATOM 1375 C C . SER A 1 176 ? -5.107 -4.245 7.000 1.00 93.94 176 SER A C 1
ATOM 1377 O O . SER A 1 176 ? -4.313 -4.119 6.067 1.00 93.94 176 SER A O 1
ATOM 1379 N N . VAL A 1 177 ? -4.689 -4.397 8.262 1.00 93.81 177 VAL A N 1
ATOM 1380 C CA . VAL A 1 177 ? -3.264 -4.439 8.646 1.00 93.81 177 VAL A CA 1
ATOM 1381 C C . VAL A 1 177 ? -2.550 -5.576 7.929 1.00 93.81 177 VAL A C 1
ATOM 1383 O O . VAL A 1 177 ? -1.536 -5.362 7.262 1.00 93.81 177 VAL A O 1
ATOM 1386 N N . ARG A 1 178 ? -3.097 -6.789 8.019 1.00 91.44 178 ARG A N 1
ATOM 1387 C CA . ARG A 1 178 ? -2.473 -7.976 7.437 1.00 91.44 178 ARG A CA 1
ATOM 1388 C C . ARG A 1 178 ? -2.383 -7.883 5.918 1.00 91.44 178 ARG A C 1
ATOM 1390 O O . ARG A 1 178 ? -1.314 -8.125 5.360 1.00 91.44 178 ARG A O 1
ATOM 1397 N N . ARG A 1 179 ? -3.465 -7.475 5.249 1.00 93.44 179 ARG A N 1
ATOM 1398 C CA . ARG A 1 179 ? -3.485 -7.255 3.794 1.00 93.44 179 ARG A CA 1
ATOM 1399 C C . ARG A 1 179 ? -2.509 -6.159 3.380 1.00 93.44 179 ARG A C 1
ATOM 1401 O O . ARG A 1 179 ? -1.829 -6.318 2.374 1.00 93.44 179 ARG A O 1
ATOM 1408 N N . THR A 1 180 ? -2.355 -5.101 4.175 1.00 95.69 180 THR A N 1
ATOM 1409 C CA . THR A 1 180 ? -1.374 -4.032 3.915 1.00 95.69 180 THR A CA 1
ATOM 1410 C C . THR A 1 180 ? 0.064 -4.555 3.991 1.00 95.69 180 THR A C 1
ATOM 1412 O O . THR A 1 180 ? 0.864 -4.277 3.097 1.00 95.69 180 THR A O 1
ATOM 1415 N N . ILE A 1 181 ? 0.391 -5.374 4.997 1.00 93.88 181 ILE A N 1
ATOM 1416 C CA . ILE A 1 181 ? 1.702 -6.038 5.118 1.00 93.88 181 ILE A CA 1
ATOM 1417 C C . ILE A 1 181 ? 1.969 -6.925 3.895 1.00 93.88 181 ILE A C 1
ATOM 1419 O O . ILE A 1 181 ? 3.030 -6.823 3.274 1.00 93.88 181 ILE A O 1
ATOM 1423 N N . ILE A 1 182 ? 0.998 -7.759 3.512 1.00 91.75 182 ILE A N 1
ATOM 1424 C CA . ILE A 1 182 ? 1.104 -8.645 2.343 1.00 91.75 182 ILE A CA 1
ATOM 1425 C C . ILE A 1 182 ? 1.329 -7.827 1.071 1.00 91.75 182 ILE A C 1
ATOM 1427 O O . ILE A 1 182 ? 2.225 -8.142 0.291 1.00 91.75 182 ILE A O 1
ATOM 1431 N N . MET A 1 183 ? 0.580 -6.741 0.882 1.00 94.38 183 MET A N 1
ATOM 1432 C CA . MET A 1 183 ? 0.680 -5.890 -0.304 1.00 94.38 183 MET A CA 1
ATOM 1433 C C . MET A 1 183 ? 2.004 -5.130 -0.395 1.00 94.38 183 MET A C 1
ATOM 1435 O O . MET A 1 183 ? 2.526 -4.958 -1.497 1.00 94.38 183 MET A O 1
ATOM 1439 N N . ALA A 1 184 ? 2.600 -4.728 0.729 1.00 95.25 184 ALA A N 1
ATOM 1440 C CA . ALA A 1 184 ? 3.941 -4.148 0.744 1.00 95.25 184 ALA A CA 1
ATOM 1441 C C . ALA A 1 184 ? 5.002 -5.146 0.248 1.00 95.25 184 ALA A C 1
ATOM 1443 O O . ALA A 1 184 ? 5.831 -4.806 -0.604 1.00 95.25 184 ALA A O 1
ATOM 1444 N N . PHE A 1 185 ? 4.955 -6.395 0.726 1.00 91.94 185 PHE A N 1
ATOM 1445 C CA . PHE A 1 185 ? 5.855 -7.446 0.248 1.00 91.94 185 PHE A CA 1
ATOM 1446 C C . PHE A 1 185 ? 5.563 -7.851 -1.197 1.00 91.94 185 PHE A C 1
ATOM 1448 O O . PHE A 1 185 ? 6.502 -8.039 -1.967 1.00 91.94 185 PHE A O 1
ATOM 1455 N N . LEU A 1 186 ? 4.292 -7.918 -1.599 1.00 91.19 186 LEU A N 1
ATOM 1456 C CA . LEU A 1 186 ? 3.914 -8.225 -2.974 1.00 91.19 186 LEU A CA 1
ATOM 1457 C C . LEU A 1 186 ? 4.434 -7.156 -3.939 1.00 91.19 186 LEU A C 1
ATOM 1459 O O . LEU A 1 186 ? 5.066 -7.496 -4.936 1.00 91.19 186 LEU A O 1
ATOM 1463 N N . LEU A 1 187 ? 4.265 -5.870 -3.615 1.00 94.06 187 LEU A N 1
ATOM 1464 C CA . LEU A 1 187 ? 4.811 -4.771 -4.413 1.00 94.06 187 LEU A CA 1
ATOM 1465 C C . LEU A 1 187 ? 6.338 -4.850 -4.515 1.00 94.06 187 LEU A C 1
ATOM 1467 O O . LEU A 1 187 ? 6.895 -4.661 -5.596 1.00 94.06 187 LEU A O 1
ATOM 1471 N N . ARG A 1 188 ? 7.019 -5.172 -3.408 1.00 92.44 188 ARG A N 1
ATOM 1472 C CA . ARG A 1 188 ? 8.474 -5.386 -3.385 1.00 92.44 188 ARG A CA 1
ATOM 1473 C C . ARG A 1 188 ? 8.873 -6.527 -4.318 1.00 92.44 188 ARG A C 1
ATOM 1475 O O . ARG A 1 188 ? 9.843 -6.398 -5.066 1.00 92.44 188 ARG A O 1
ATOM 1482 N N . SER A 1 189 ? 8.120 -7.623 -4.301 1.00 88.69 189 SER A N 1
ATOM 1483 C CA . SER A 1 189 ? 8.356 -8.768 -5.172 1.00 88.69 189 SER A CA 1
ATOM 1484 C C . SER A 1 189 ? 8.129 -8.437 -6.641 1.00 88.69 189 SER A C 1
ATOM 1486 O O . SER A 1 189 ? 8.989 -8.759 -7.457 1.00 88.69 189 SER A O 1
ATOM 1488 N N . VAL A 1 190 ? 7.033 -7.751 -6.968 1.00 90.44 190 VAL A N 1
ATOM 1489 C CA . VAL A 1 190 ? 6.714 -7.299 -8.330 1.00 90.44 190 VAL A CA 1
ATOM 1490 C C . VAL A 1 190 ? 7.790 -6.359 -8.860 1.00 90.44 190 VAL A C 1
ATOM 1492 O O . VAL A 1 190 ? 8.261 -6.549 -9.978 1.00 90.44 190 VAL A O 1
ATOM 1495 N N . TYR A 1 191 ? 8.235 -5.397 -8.049 1.00 91.19 191 TYR A N 1
ATOM 1496 C CA . TYR A 1 191 ? 9.333 -4.499 -8.402 1.00 91.19 191 TYR A CA 1
ATOM 1497 C C . TYR A 1 191 ? 10.607 -5.276 -8.744 1.00 91.19 191 TYR A C 1
ATOM 1499 O O . TYR A 1 191 ? 11.150 -5.122 -9.834 1.00 91.19 191 TYR A O 1
ATOM 1507 N N . SER A 1 192 ? 11.025 -6.175 -7.849 1.00 89.38 192 SER A N 1
ATOM 1508 C CA . SER A 1 192 ? 12.194 -7.037 -8.036 1.00 89.38 192 SER A CA 1
ATOM 1509 C C . SER A 1 192 ? 12.095 -7.869 -9.322 1.00 89.38 192 SER A C 1
ATOM 1511 O O . SER A 1 192 ? 13.029 -7.898 -10.119 1.00 89.38 192 SER A O 1
ATOM 1513 N N . LEU A 1 193 ? 10.952 -8.509 -9.575 1.00 87.31 193 LEU A N 1
ATOM 1514 C CA . LEU A 1 193 ? 10.757 -9.315 -10.783 1.00 87.31 193 LEU A CA 1
ATOM 1515 C C . LEU A 1 193 ? 10.791 -8.465 -12.052 1.00 87.31 193 LEU A C 1
ATOM 1517 O O . LEU A 1 193 ? 11.401 -8.868 -13.042 1.00 87.31 193 LEU A O 1
ATOM 1521 N N . LYS A 1 194 ? 10.185 -7.274 -12.020 1.00 86.56 194 LYS A N 1
ATOM 1522 C CA . LYS A 1 194 ? 10.180 -6.347 -13.153 1.00 86.56 194 LYS A CA 1
ATOM 1523 C C . LYS A 1 194 ? 11.605 -5.925 -13.528 1.00 86.56 194 LYS A C 1
ATOM 1525 O O . LYS A 1 194 ? 11.960 -5.998 -14.701 1.00 86.56 194 LYS A O 1
ATOM 1530 N N . THR A 1 195 ? 12.423 -5.540 -12.546 1.00 87.88 195 THR A N 1
ATOM 1531 C CA . THR A 1 195 ? 13.736 -4.913 -12.783 1.00 87.88 195 THR A CA 1
ATOM 1532 C C . THR A 1 195 ? 14.911 -5.888 -12.845 1.00 87.88 195 THR A C 1
ATOM 1534 O O . THR A 1 195 ? 15.911 -5.580 -13.481 1.00 87.88 195 THR A O 1
ATOM 1537 N N . ARG A 1 196 ? 14.843 -7.040 -12.162 1.00 86.31 196 ARG A N 1
ATOM 1538 C CA . ARG A 1 196 ? 15.955 -8.011 -12.082 1.00 86.31 196 ARG A CA 1
ATOM 1539 C C . ARG A 1 196 ? 15.550 -9.472 -12.309 1.00 86.31 196 ARG A C 1
ATOM 1541 O O . ARG A 1 196 ? 16.368 -10.354 -12.100 1.00 86.31 196 ARG A O 1
ATOM 1548 N N . LYS A 1 197 ? 14.315 -9.739 -12.754 1.00 82.31 197 LYS A N 1
ATOM 1549 C CA . LYS A 1 197 ? 13.783 -11.062 -13.166 1.00 82.31 197 LYS A CA 1
ATOM 1550 C C . LYS A 1 197 ? 13.659 -12.144 -12.087 1.00 82.31 197 LYS A C 1
ATOM 1552 O O . LYS A 1 197 ? 13.018 -13.156 -12.338 1.00 82.31 197 LYS A O 1
ATOM 1557 N N . TYR A 1 198 ? 14.134 -11.900 -10.870 1.00 81.88 198 TYR A N 1
ATOM 1558 C CA . TYR A 1 198 ? 13.874 -12.756 -9.712 1.00 81.88 198 TYR A CA 1
ATOM 1559 C C . TYR A 1 198 ? 13.270 -11.956 -8.559 1.00 81.88 198 TYR A C 1
ATOM 1561 O O . TYR A 1 198 ? 13.420 -10.734 -8.469 1.00 81.88 198 TYR A O 1
ATOM 1569 N N . SER A 1 199 ? 12.582 -12.646 -7.653 1.00 79.56 199 SER A N 1
ATOM 1570 C CA . SER A 1 199 ? 12.156 -12.098 -6.366 1.00 79.56 199 SER A CA 1
ATOM 1571 C C . SER A 1 199 ? 12.857 -12.805 -5.221 1.00 79.56 199 SER A C 1
ATOM 1573 O O . SER A 1 199 ? 13.174 -13.987 -5.324 1.00 79.56 199 SER A O 1
ATOM 1575 N N . VAL A 1 200 ? 13.033 -12.082 -4.119 1.00 68.31 200 VAL A N 1
ATOM 1576 C CA . VAL A 1 200 ? 13.451 -12.649 -2.841 1.00 68.31 200 VAL A CA 1
ATOM 1577 C C . VAL A 1 200 ? 12.191 -12.928 -2.036 1.00 68.31 200 VAL A C 1
ATOM 1579 O O . VAL A 1 200 ? 11.490 -11.996 -1.635 1.00 68.31 200 VAL A O 1
ATOM 1582 N N . ARG A 1 201 ? 11.882 -14.209 -1.821 1.00 64.88 201 ARG A N 1
ATOM 1583 C CA . ARG A 1 201 ? 10.749 -14.618 -0.984 1.00 64.88 201 ARG A CA 1
ATOM 1584 C C . ARG A 1 201 ? 11.153 -14.539 0.485 1.00 64.88 201 ARG A C 1
ATOM 1586 O O . ARG A 1 201 ? 12.111 -15.187 0.890 1.00 64.88 201 ARG A O 1
ATOM 1593 N N . THR A 1 202 ? 10.416 -13.776 1.287 1.00 64.25 202 THR A N 1
ATOM 1594 C CA . THR A 1 202 ? 10.534 -13.829 2.748 1.00 64.25 202 THR A CA 1
ATOM 1595 C C . THR A 1 202 ? 9.548 -14.871 3.287 1.00 64.25 202 THR A C 1
ATOM 1597 O O . THR A 1 202 ? 8.344 -14.685 3.099 1.00 64.25 202 THR A O 1
ATOM 1600 N N . PRO A 1 203 ? 10.008 -15.928 3.992 1.00 60.50 203 PRO A N 1
ATOM 1601 C CA . PRO A 1 203 ? 9.130 -16.962 4.568 1.00 60.50 203 PRO A CA 1
ATOM 1602 C C . PRO A 1 203 ? 8.034 -16.389 5.475 1.00 60.50 203 PRO A C 1
ATOM 1604 O O . PRO A 1 203 ? 6.975 -16.978 5.644 1.00 60.50 203 PRO A O 1
ATOM 1607 N N . PHE A 1 204 ? 8.285 -15.199 6.023 1.00 65.56 204 PHE A N 1
ATOM 1608 C CA . PHE A 1 204 ? 7.336 -14.422 6.806 1.00 65.56 204 PHE A CA 1
ATOM 1609 C C . PHE A 1 204 ? 5.975 -14.230 6.121 1.00 65.56 204 PHE A C 1
ATOM 1611 O O . PHE A 1 204 ? 4.954 -14.370 6.781 1.00 65.56 204 PHE A O 1
ATOM 1618 N N . VAL A 1 205 ? 5.937 -13.944 4.813 1.00 63.38 205 VAL A N 1
ATOM 1619 C CA . VAL A 1 205 ? 4.662 -13.710 4.105 1.00 63.38 205 VAL A CA 1
ATOM 1620 C C . VAL A 1 205 ? 3.823 -14.985 4.059 1.00 63.38 205 VAL A C 1
ATOM 1622 O O . VAL A 1 205 ? 2.610 -14.919 4.219 1.00 63.38 205 VAL A O 1
ATOM 1625 N N . ASP A 1 206 ? 4.473 -16.139 3.903 1.00 65.25 206 ASP A N 1
ATOM 1626 C CA . ASP A 1 206 ? 3.805 -17.443 3.870 1.00 65.25 206 ASP A CA 1
ATOM 1627 C C . ASP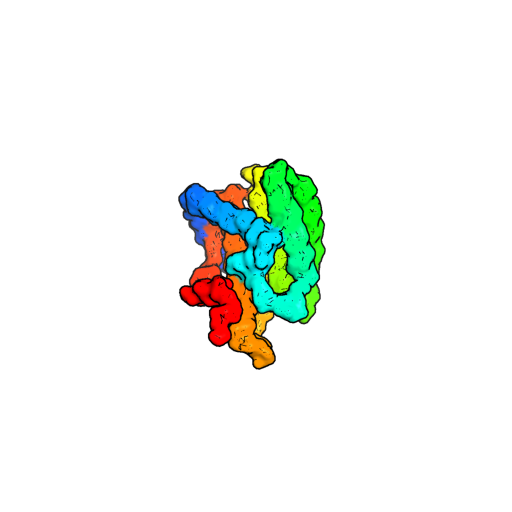 A 1 206 ? 3.279 -17.868 5.247 1.00 65.25 206 ASP A C 1
ATOM 1629 O O . ASP A 1 206 ? 2.377 -18.696 5.339 1.00 65.25 206 ASP A O 1
ATOM 1633 N N . ALA A 1 207 ? 3.840 -17.298 6.316 1.00 68.38 207 ALA A N 1
ATOM 1634 C CA . ALA A 1 207 ? 3.425 -17.542 7.690 1.00 68.38 207 ALA A CA 1
ATOM 1635 C C . ALA A 1 207 ? 2.297 -16.605 8.159 1.00 68.38 207 ALA A C 1
ATOM 1637 O O . ALA A 1 207 ? 1.778 -16.790 9.261 1.00 68.38 207 ALA A O 1
ATOM 1638 N N . LEU A 1 208 ? 1.911 -15.596 7.365 1.00 65.94 208 LEU A N 1
ATOM 1639 C CA . LEU A 1 208 ? 0.809 -14.712 7.735 1.00 65.94 208 LEU A CA 1
ATOM 1640 C C . LEU A 1 208 ? -0.518 -15.482 7.646 1.00 65.94 208 LEU A C 1
ATOM 1642 O O . LEU A 1 208 ? -0.831 -16.028 6.586 1.00 65.94 208 LEU A O 1
ATOM 1646 N N . PRO A 1 209 ? -1.325 -15.515 8.722 1.00 63.94 209 PRO A N 1
ATOM 1647 C CA . PRO A 1 209 ? -2.582 -16.249 8.724 1.00 63.94 209 PRO A CA 1
ATOM 1648 C C . PRO A 1 209 ? -3.554 -15.596 7.741 1.00 63.94 209 PRO A C 1
ATOM 1650 O O . PRO A 1 209 ? -4.082 -14.519 8.003 1.00 63.94 209 PRO A O 1
ATOM 1653 N N . PHE A 1 210 ? -3.775 -16.219 6.588 1.00 60.28 210 PHE A N 1
ATOM 1654 C CA . PHE A 1 210 ? -4.772 -15.751 5.631 1.00 60.28 210 PHE A CA 1
ATOM 1655 C C . PHE A 1 210 ? -6.163 -16.146 6.140 1.00 60.28 210 PHE A C 1
ATOM 1657 O O . PHE A 1 210 ? -6.412 -17.330 6.373 1.00 60.28 210 PHE A O 1
ATOM 1664 N N . ASP A 1 211 ? -7.069 -15.180 6.333 1.00 67.06 211 ASP A N 1
ATOM 1665 C CA . ASP A 1 211 ? -8.461 -15.522 6.636 1.00 67.06 211 ASP A CA 1
ATOM 1666 C C . ASP A 1 211 ? -9.078 -16.134 5.372 1.00 67.06 211 ASP A C 1
ATOM 1668 O O . ASP A 1 211 ? -9.145 -15.503 4.315 1.00 67.06 211 ASP A O 1
ATOM 1672 N N . VAL A 1 212 ? -9.489 -17.397 5.476 1.00 66.81 212 VAL A N 1
ATOM 1673 C CA . VAL A 1 212 ? -10.104 -18.155 4.377 1.00 66.81 212 VAL A CA 1
ATOM 1674 C C . VAL A 1 212 ? -11.462 -17.584 3.965 1.00 66.81 212 VAL A C 1
ATOM 1676 O O . VAL A 1 212 ? -11.938 -17.854 2.865 1.00 66.81 212 VAL A O 1
ATOM 1679 N N . ARG A 1 213 ? -12.086 -16.761 4.814 1.00 74.88 213 ARG A N 1
ATOM 1680 C CA . ARG A 1 213 ? -13.381 -16.122 4.562 1.00 74.88 213 ARG A CA 1
ATOM 1681 C C . ARG A 1 213 ? -13.191 -14.789 3.848 1.00 74.88 213 ARG A C 1
ATOM 1683 O O . ARG A 1 213 ? -13.634 -13.743 4.310 1.00 74.88 213 ARG A O 1
ATOM 1690 N N . THR A 1 214 ? -12.521 -14.823 2.700 1.00 75.31 214 THR A N 1
ATOM 1691 C CA . THR A 1 214 ? -12.250 -13.623 1.892 1.00 75.31 214 THR A CA 1
ATOM 1692 C C . THR A 1 214 ? -13.527 -12.902 1.465 1.00 75.31 214 THR A C 1
ATOM 1694 O O . THR A 1 214 ? -13.495 -11.685 1.323 1.00 75.31 214 THR A O 1
ATOM 1697 N N . TYR A 1 215 ? -14.644 -13.625 1.346 1.00 79.38 215 TYR A N 1
ATOM 1698 C CA . TYR A 1 215 ? -15.964 -13.073 1.041 1.00 79.38 215 TYR A CA 1
ATOM 1699 C C . TYR A 1 215 ? -16.434 -12.023 2.066 1.00 79.38 215 TYR A C 1
ATOM 1701 O O . TYR A 1 215 ? -17.086 -11.062 1.676 1.00 79.38 215 TYR A O 1
ATOM 1709 N N . LEU A 1 216 ? -16.024 -12.123 3.340 1.00 82.06 216 LEU A N 1
ATOM 1710 C CA . LEU A 1 216 ? -16.363 -11.140 4.383 1.00 82.06 216 LEU A CA 1
ATOM 1711 C C . LEU A 1 216 ? -15.759 -9.750 4.120 1.00 82.06 216 LEU A C 1
ATOM 1713 O O . LEU A 1 216 ? -16.230 -8.760 4.666 1.00 82.06 216 LEU A O 1
ATOM 1717 N N . TRP A 1 217 ? -14.712 -9.662 3.290 1.00 85.81 217 TRP A N 1
ATOM 1718 C CA . TRP A 1 217 ? -14.142 -8.382 2.849 1.00 85.81 217 TRP A CA 1
ATOM 1719 C C . TRP A 1 217 ? -15.032 -7.678 1.816 1.00 85.81 217 TRP A C 1
ATOM 1721 O O . TRP A 1 217 ? -14.937 -6.464 1.616 1.00 85.81 217 TRP A O 1
ATOM 1731 N N . ASP A 1 218 ? -15.866 -8.446 1.116 1.00 83.00 218 ASP A N 1
ATOM 1732 C CA . ASP A 1 218 ? -16.737 -7.972 0.043 1.00 83.00 218 ASP A CA 1
ATOM 1733 C C . ASP A 1 218 ? -18.204 -7.857 0.457 1.00 83.00 218 ASP A C 1
ATOM 1735 O O . ASP A 1 218 ? -18.963 -7.162 -0.218 1.00 83.00 218 ASP A O 1
ATOM 1739 N N . GLU A 1 219 ? -18.586 -8.440 1.593 1.00 77.31 219 GLU A N 1
ATOM 1740 C CA . GLU A 1 219 ? -19.907 -8.256 2.187 1.00 77.31 219 GLU A CA 1
ATOM 1741 C C . GLU A 1 219 ? -20.132 -6.796 2.618 1.00 77.31 219 GLU A C 1
ATOM 1743 O O . GLU A 1 219 ? -19.555 -6.285 3.585 1.00 77.31 219 GLU A O 1
ATOM 1748 N N . GLY A 1 220 ? -21.034 -6.119 1.903 1.00 60.28 220 GLY A N 1
ATOM 1749 C CA . GLY A 1 220 ? -21.593 -4.843 2.338 1.00 60.28 220 GLY A CA 1
ATOM 1750 C C . GLY A 1 220 ? -22.289 -4.968 3.697 1.00 60.28 220 GLY A C 1
ATOM 1751 O O . GLY A 1 220 ? -22.565 -6.057 4.197 1.00 60.28 220 GLY A O 1
ATOM 1752 N N . THR A 1 221 ? -22.586 -3.843 4.331 1.00 54.25 221 THR A N 1
ATOM 1753 C CA . THR A 1 221 ? -23.321 -3.751 5.606 1.00 54.25 221 THR A CA 1
ATOM 1754 C C . THR A 1 221 ? -24.790 -4.203 5.534 1.00 54.25 221 THR A C 1
ATOM 1756 O O . THR A 1 221 ? -25.565 -3.880 6.428 1.00 54.25 221 THR A O 1
ATOM 1759 N N . GLU A 1 222 ? -25.196 -4.977 4.527 1.00 45.72 222 GLU A N 1
ATOM 1760 C CA . GLU A 1 222 ? -26.551 -5.520 4.437 1.00 45.72 222 GLU A CA 1
ATOM 1761 C C . GLU A 1 222 ? -26.626 -6.917 5.049 1.00 45.72 222 GLU A C 1
ATOM 1763 O O . GLU A 1 222 ? -26.350 -7.925 4.403 1.00 45.72 222 GLU A O 1
ATOM 1768 N N . GLN A 1 223 ? -27.026 -6.940 6.316 1.00 34.09 223 GLN A N 1
ATOM 1769 C CA . GLN A 1 223 ? -27.949 -7.927 6.876 1.00 34.09 223 GLN A CA 1
ATOM 1770 C C . GLN A 1 223 ? -28.566 -7.292 8.130 1.00 34.09 223 GLN A C 1
ATOM 1772 O O . GLN A 1 223 ? -28.073 -7.456 9.247 1.00 34.09 223 GLN A O 1
ATOM 1777 N N . THR A 1 224 ? -29.580 -6.457 7.889 1.00 34.47 224 THR A N 1
ATOM 1778 C CA . THR A 1 224 ? -30.606 -6.076 8.869 1.00 34.47 224 THR A CA 1
ATOM 1779 C C . THR A 1 224 ? -31.541 -7.240 9.151 1.00 34.47 224 THR A C 1
ATOM 1781 O O . THR A 1 224 ? -31.810 -8.021 8.210 1.00 34.47 224 THR A O 1
#

Foldseek 3Di:
DDDDDDDDPDDPPDDDPPLPFDWDFDDPVVLVVLLVLLVCQLVCCLPPVDGLQGAPVLAPVHADPLSVVSSVLSVVLNVCVVVVNLVVCQVVLVVSLVVLLVCCVVPPDLSSVLSSLLSNLSSLSSNLSRPVNLAPADDVVLLCSLQVSLVCLVVPPDPDDPPPDDPLNSCSNVRSSLSSSLSSQSSSQSSCCSRPRIGGDDVVNVPRDDDPPSVSSVDDPDDD

pLDDT: mean 81.81, std 17.08, range [28.62, 97.81]